Protein AF-0000000084446193 (afdb_homodimer)

Organism: NCBI:txid207340

Nearest PDB structures (foldseek):
  2bvj-assembly2_B  TM=3.871E-01  e=3.696E+00  Streptomyces venezuelae
  2bvj-assembly2_B  TM=3.869E-01  e=3.705E+00  Streptomyces venezuelae

Solvent-accessible surface area (backbone atoms only — not comparable to full-atom values): 16708 Å² total; per-residue (Å²): 137,79,79,74,76,77,75,78,77,75,76,75,76,75,72,76,73,67,73,73,69,71,67,76,69,77,84,70,66,76,86,64,76,56,23,22,44,51,44,23,43,33,36,58,49,89,58,64,70,70,59,28,49,25,30,37,26,16,36,43,19,23,48,51,34,47,52,51,50,51,45,69,72,25,38,89,84,45,92,46,73,62,80,42,39,74,58,90,80,58,77,50,59,69,56,47,39,47,53,47,22,54,51,43,69,74,38,60,90,46,26,78,33,46,30,71,56,34,52,49,51,49,42,32,70,75,22,58,55,84,64,76,71,70,74,73,76,68,74,82,126,134,81,78,74,77,78,77,77,77,76,77,76,76,74,70,75,76,66,78,72,72,73,65,77,70,76,88,70,65,75,86,63,75,57,22,22,43,50,43,23,42,33,34,58,49,89,57,64,71,70,59,25,48,26,30,38,26,17,36,44,19,22,48,51,34,49,53,49,49,51,45,70,73,25,38,90,86,45,91,46,72,60,80,43,40,76,57,91,79,59,78,51,60,70,57,46,38,47,52,48,22,53,50,43,69,74,39,60,90,45,26,80,34,46,31,71,58,35,52,49,51,50,43,31,71,75,22,56,56,84,65,76,71,71,75,72,75,68,76,81,126

Foldseek 3Di:
DPPPPPPPPPPPPPPPPPPPPPPPPDDPPVPDQWWQLSLLCLCVPPDDDPSNVVSVVVSLVVQVVLVVVQCVVDPPPDPDHRLFDADVVGDHSNVLSNQSSVVCVVVVVRGGHTNSVSSSVSRCVVGPDDDPPPPPPPPDD/DPPPPPPPPPPPPPPPPDPPPPPPDDDPPVPDQWWQLSLLCLCVPPDDDPSNVVSVVVSLVVQVVLVVVQCVVDPPPDPDHRLFDADVVGDHSNVLSNQSSVVCVVVVVRGGHTNSVSSSVSRCVVGPDDDDPPPPPPPDD

Radius of gyration: 31.29 Å; Cα contacts (8 Å, |Δi|>4): 291; chains: 2; bounding box: 164×55×82 Å

pLDDT: mean 78.63, std 24.04, range [30.16, 98.81]

Structure (mmCIF, N/CA/C/O backbone):
data_AF-0000000084446193-model_v1
#
loop_
_entity.id
_entity.type
_entity.pdbx_description
1 polymer 'Rap1a immunity protein domain-containing protein'
#
loop_
_atom_site.group_PDB
_atom_site.id
_atom_site.type_symbol
_atom_site.label_atom_id
_atom_site.label_alt_id
_atom_site.label_comp_id
_atom_site.label_asym_id
_atom_site.label_entity_id
_atom_site.label_seq_id
_atom_site.pdbx_PDB_ins_code
_atom_site.Cartn_x
_atom_site.Cartn_y
_atom_site.Cartn_z
_atom_site.occupancy
_atom_site.B_iso_or_equiv
_atom_site.auth_seq_id
_atom_site.auth_comp_id
_atom_site.auth_asym_id
_atom_site.auth_atom_id
_atom_site.pdbx_PDB_model_num
ATOM 1 N N . MET A 1 1 ? -80.875 -12.039 -39.531 1 34.06 1 MET A N 1
ATOM 2 C CA . MET A 1 1 ? -80 -10.883 -39.312 1 34.06 1 MET A CA 1
ATOM 3 C C . MET A 1 1 ? -78.875 -11.227 -38.344 1 34.06 1 MET A C 1
ATOM 5 O O . MET A 1 1 ? -79.125 -11.562 -37.188 1 34.06 1 MET A O 1
ATOM 9 N N . ARG A 1 2 ? -77.875 -12.039 -38.938 1 40.28 2 ARG A N 1
ATOM 10 C CA . ARG A 1 2 ? -76.625 -12.641 -38.5 1 40.28 2 ARG A CA 1
ATOM 11 C C . ARG A 1 2 ? -75.75 -11.586 -37.906 1 40.28 2 ARG A C 1
ATOM 13 O O . ARG A 1 2 ? -75.375 -10.625 -38.562 1 40.28 2 ARG A O 1
ATOM 20 N N . HIS A 1 3 ? -76.062 -11.297 -36.625 1 38.84 3 HIS A N 1
ATOM 21 C CA . HIS A 1 3 ? -75.188 -10.422 -35.875 1 38.84 3 HIS A CA 1
ATOM 22 C C . HIS A 1 3 ? -73.688 -10.82 -36.031 1 38.84 3 HIS A C 1
ATOM 24 O O . HIS A 1 3 ? -73.375 -11.977 -35.781 1 38.84 3 HIS A O 1
ATOM 30 N N . LEU A 1 4 ? -73.125 -10.312 -37.094 1 42.66 4 LEU A N 1
ATOM 31 C CA . LEU A 1 4 ? -71.688 -10.391 -37.375 1 42.66 4 LEU A CA 1
ATOM 32 C C . LEU A 1 4 ? -70.875 -9.82 -36.219 1 42.66 4 LEU A C 1
ATOM 34 O O . LEU A 1 4 ? -71.062 -8.664 -35.844 1 42.66 4 LEU A O 1
ATOM 38 N N . LEU A 1 5 ? -70.75 -10.625 -35.219 1 40.97 5 LEU A N 1
ATOM 39 C CA . LEU A 1 5 ? -69.875 -10.312 -34.062 1 40.97 5 LEU A CA 1
ATOM 40 C C . LEU A 1 5 ? -68.438 -9.953 -34.562 1 40.97 5 LEU A C 1
ATOM 42 O O . LEU A 1 5 ? -67.812 -10.727 -35.281 1 40.97 5 LEU A O 1
ATOM 46 N N . ALA A 1 6 ? -68.188 -8.688 -34.906 1 42.28 6 ALA A N 1
ATOM 47 C CA . ALA A 1 6 ? -66.938 -8.094 -35.25 1 42.28 6 ALA A CA 1
ATOM 48 C C . ALA A 1 6 ? -65.875 -8.344 -34.125 1 42.28 6 ALA A C 1
ATOM 50 O O . ALA A 1 6 ? -66.062 -7.914 -33 1 42.28 6 ALA A O 1
ATOM 51 N N . SER A 1 7 ? -65.312 -9.547 -34.125 1 42.59 7 SER A N 1
ATOM 52 C CA . SER A 1 7 ? -64.25 -9.875 -33.188 1 42.59 7 SER A CA 1
ATOM 53 C C . SER A 1 7 ? -63.062 -8.914 -33.344 1 42.59 7 SER A C 1
ATOM 55 O O . SER A 1 7 ? -62.531 -8.766 -34.438 1 42.59 7 SER A O 1
ATOM 57 N N . ALA A 1 8 ? -63.125 -7.77 -32.656 1 38.06 8 ALA A N 1
ATOM 58 C CA . ALA A 1 8 ? -62 -6.82 -32.625 1 38.06 8 ALA A CA 1
ATOM 59 C C . ALA A 1 8 ? -60.719 -7.504 -32.125 1 38.06 8 ALA A C 1
ATOM 61 O O . ALA A 1 8 ? -60.688 -8.094 -31.047 1 38.06 8 ALA A O 1
ATOM 62 N N . ALA A 1 9 ? -59.969 -8.078 -33.125 1 37.47 9 ALA A N 1
ATOM 63 C CA . ALA A 1 9 ? -58.656 -8.664 -32.906 1 37.47 9 ALA A CA 1
ATOM 64 C C . ALA A 1 9 ? -57.688 -7.656 -32.281 1 37.47 9 ALA A C 1
ATOM 66 O O . ALA A 1 9 ? -57.406 -6.609 -32.875 1 37.47 9 ALA A O 1
ATOM 67 N N . MET A 1 10 ? -57.875 -7.387 -30.984 1 40.66 10 MET A N 1
ATOM 68 C CA . MET A 1 10 ? -56.875 -6.555 -30.312 1 40.66 10 MET A CA 1
ATOM 69 C C . MET A 1 10 ? -55.469 -7.094 -30.531 1 40.66 10 MET A C 1
ATOM 71 O O . MET A 1 10 ? -55.188 -8.266 -30.25 1 40.66 10 MET A O 1
ATOM 75 N N . ALA A 1 11 ? -54.781 -6.625 -31.594 1 39.25 11 ALA A N 1
ATOM 76 C CA . ALA A 1 11 ? -53.375 -6.898 -31.875 1 39.25 11 ALA A CA 1
ATOM 77 C C . ALA A 1 11 ? -52.5 -6.555 -30.672 1 39.25 11 ALA A C 1
ATOM 79 O O . ALA A 1 11 ? -52.469 -5.402 -30.234 1 39.25 11 ALA A O 1
ATOM 80 N N . ALA A 1 12 ? -52.375 -7.512 -29.734 1 39.53 12 ALA A N 1
ATOM 81 C CA . ALA A 1 12 ? -51.406 -7.387 -28.656 1 39.53 12 ALA A CA 1
ATOM 82 C C . ALA A 1 12 ? -50.031 -7.059 -29.203 1 39.53 12 ALA A C 1
ATOM 84 O O . ALA A 1 12 ? -49.469 -7.824 -29.984 1 39.53 12 ALA A O 1
ATOM 85 N N . MET A 1 13 ? -49.688 -5.773 -29.5 1 38.72 13 MET A N 1
ATOM 86 C CA . MET A 1 13 ? -48.344 -5.355 -29.781 1 38.72 13 MET A CA 1
ATOM 87 C C . MET A 1 13 ? -47.375 -5.914 -28.734 1 38.72 13 MET A C 1
ATOM 89 O O . MET A 1 13 ? -47.438 -5.57 -27.562 1 38.72 13 MET A O 1
ATOM 93 N N . LEU A 1 14 ? -47.062 -7.203 -28.844 1 41.34 14 LEU A N 1
ATOM 94 C CA . LEU A 1 14 ? -45.938 -7.723 -28.047 1 41.34 14 LEU A CA 1
ATOM 95 C C . LEU A 1 14 ? -44.688 -6.875 -28.25 1 41.34 14 LEU A C 1
ATOM 97 O O . LEU A 1 14 ? -44.156 -6.801 -29.359 1 41.34 14 LEU A O 1
ATOM 101 N N . GLY A 1 15 ? -44.656 -5.664 -27.719 1 39.75 15 GLY A N 1
ATOM 102 C CA . GLY A 1 15 ? -43.375 -4.953 -27.703 1 39.75 15 GLY A CA 1
ATOM 103 C C . GLY A 1 15 ? -42.219 -5.836 -27.328 1 39.75 15 GLY A C 1
ATOM 104 O O . GLY A 1 15 ? -42.25 -6.543 -26.312 1 39.75 15 GLY A O 1
ATOM 105 N N . VAL A 1 16 ? -41.5 -6.363 -28.328 1 45.22 16 VAL A N 1
ATOM 106 C CA . VAL A 1 16 ? -40.188 -6.988 -28.125 1 45.22 16 VAL A CA 1
ATOM 107 C C . VAL A 1 16 ? -39.344 -6.121 -27.203 1 45.22 16 VAL A C 1
ATOM 109 O O . VAL A 1 16 ? -38.969 -4.992 -27.562 1 45.22 16 VAL A O 1
ATOM 112 N N . ALA A 1 17 ? -39.562 -6.215 -25.891 1 43.69 17 ALA A N 1
ATOM 113 C CA . ALA A 1 17 ? -38.531 -5.617 -25.031 1 43.69 17 ALA A CA 1
ATOM 114 C C . ALA A 1 17 ? -37.125 -5.988 -25.5 1 43.69 17 ALA A C 1
ATOM 116 O O . ALA A 1 17 ? -36.781 -7.168 -25.516 1 43.69 17 ALA A O 1
ATOM 117 N N . ALA A 1 18 ? -36.531 -5.285 -26.531 1 43.56 18 ALA A N 1
ATOM 118 C CA . ALA A 1 18 ? -35.094 -5.453 -26.797 1 43.56 18 ALA A CA 1
ATOM 119 C C . ALA A 1 18 ? -34.312 -5.551 -25.484 1 43.56 18 ALA A C 1
ATOM 121 O O . ALA A 1 18 ? -34.656 -4.867 -24.516 1 43.56 18 ALA A O 1
ATOM 122 N N . PRO A 1 19 ? -33.688 -6.715 -25.25 1 42.91 19 PRO A N 1
ATOM 123 C CA . PRO A 1 19 ? -32.812 -6.707 -24.078 1 42.91 19 PRO A CA 1
ATOM 124 C C . PRO A 1 19 ? -31.938 -5.457 -24 1 42.91 19 PRO A C 1
ATOM 126 O O . PRO A 1 19 ? -31.438 -4.98 -25.016 1 42.91 19 PRO A O 1
ATOM 129 N N . VAL A 1 20 ? -32.406 -4.488 -23.234 1 46.59 20 VAL A N 1
ATOM 130 C CA . VAL A 1 20 ? -31.438 -3.443 -22.922 1 46.59 20 VAL A CA 1
ATOM 131 C C . VAL A 1 20 ? -30.047 -4.059 -22.797 1 46.59 20 VAL A C 1
ATOM 133 O O . VAL A 1 20 ? -29.859 -5.047 -22.078 1 46.59 20 VAL A O 1
ATOM 136 N N . MET A 1 21 ? -29.266 -4.207 -23.938 1 31.81 21 MET A N 1
ATOM 137 C CA . MET A 1 21 ? -27.859 -4.523 -23.75 1 31.81 21 MET A CA 1
ATOM 138 C C . MET A 1 21 ? -27.312 -3.859 -22.484 1 31.81 21 MET A C 1
ATOM 140 O O . MET A 1 21 ? -27.516 -2.664 -22.281 1 31.81 21 MET A O 1
ATOM 144 N N . ALA A 1 22 ? -27.312 -4.633 -21.422 1 33.41 22 ALA A N 1
ATOM 145 C CA . ALA A 1 22 ? -26.547 -4.168 -20.266 1 33.41 22 ALA A CA 1
ATOM 146 C C . ALA A 1 22 ? -25.25 -3.469 -20.703 1 33.41 22 ALA A C 1
ATOM 148 O O . ALA A 1 22 ? -24.453 -4.039 -21.438 1 33.41 22 ALA A O 1
ATOM 149 N N . GLN A 1 23 ? -25.281 -2.232 -21.188 1 34.34 23 GLN A N 1
ATOM 150 C CA . GLN A 1 23 ? -23.984 -1.592 -21.422 1 34.34 23 GLN A CA 1
ATOM 151 C C . GLN A 1 23 ? -22.922 -2.131 -20.453 1 34.34 23 GLN A C 1
ATOM 153 O O . GLN A 1 23 ? -23.219 -2.389 -19.281 1 34.34 23 GLN A O 1
ATOM 158 N N . PRO A 1 24 ? -21.906 -2.918 -21.047 1 30.69 24 PRO A N 1
ATOM 159 C CA . PRO A 1 24 ? -20.828 -3.221 -20.109 1 30.69 24 PRO A CA 1
ATOM 160 C C . PRO A 1 24 ? -20.562 -2.088 -19.125 1 30.69 24 PRO A C 1
ATOM 162 O O . PRO A 1 24 ? -20.719 -0.914 -19.469 1 30.69 24 PRO A O 1
ATOM 165 N N . ALA A 1 25 ? -20.969 -2.295 -17.938 1 30.33 25 ALA A N 1
ATOM 166 C CA . ALA A 1 25 ? -20.672 -1.322 -16.875 1 30.33 25 ALA A CA 1
ATOM 167 C C . ALA A 1 25 ? -19.406 -0.536 -17.203 1 30.33 25 ALA A C 1
ATOM 169 O O . ALA A 1 25 ? -18.547 -1.017 -17.938 1 30.33 25 ALA A O 1
ATOM 170 N N . ALA A 1 26 ? -19.375 0.6 -17.312 1 32.19 26 ALA A N 1
ATOM 171 C CA . ALA A 1 26 ? -18.219 1.497 -17.328 1 32.19 26 ALA A CA 1
ATOM 172 C C . ALA A 1 26 ? -16.969 0.788 -16.844 1 32.19 26 ALA A C 1
ATOM 174 O O . ALA A 1 26 ? -17.047 -0.157 -16.062 1 32.19 26 ALA A O 1
ATOM 175 N N . GLY A 1 27 ? -15.812 0.703 -17.656 1 30.16 27 GLY A N 1
ATOM 176 C CA . GLY A 1 27 ? -14.594 -0.096 -17.703 1 30.16 27 GLY A CA 1
ATOM 177 C C . GLY A 1 27 ? -14.055 -0.432 -16.328 1 30.16 27 GLY A C 1
ATOM 178 O O . GLY A 1 27 ? -14.016 0.426 -15.438 1 30.16 27 GLY A O 1
ATOM 179 N N . ASP A 1 28 ? -14.117 -1.636 -15.875 1 32.38 28 ASP A N 1
ATOM 180 C CA . ASP A 1 28 ? -13.672 -2.471 -14.758 1 32.38 28 ASP A CA 1
ATOM 181 C C . ASP A 1 28 ? -12.172 -2.309 -14.516 1 32.38 28 ASP A C 1
ATOM 183 O O . ASP A 1 28 ? -11.367 -3.084 -15.039 1 32.38 28 ASP A O 1
ATOM 187 N N . THR A 1 29 ? -11.445 -1.571 -15.203 1 34.75 29 THR A N 1
ATOM 188 C CA . THR A 1 29 ? -10.078 -1.56 -14.695 1 34.75 29 THR A CA 1
ATOM 189 C C . THR A 1 29 ? -10.047 -1.985 -13.227 1 34.75 29 THR A C 1
ATOM 191 O O . THR A 1 29 ? -10.711 -1.382 -12.391 1 34.75 29 THR A O 1
ATOM 194 N N . PRO A 1 30 ? -9.953 -3.174 -12.953 1 37.22 30 PRO A N 1
ATOM 195 C CA . PRO A 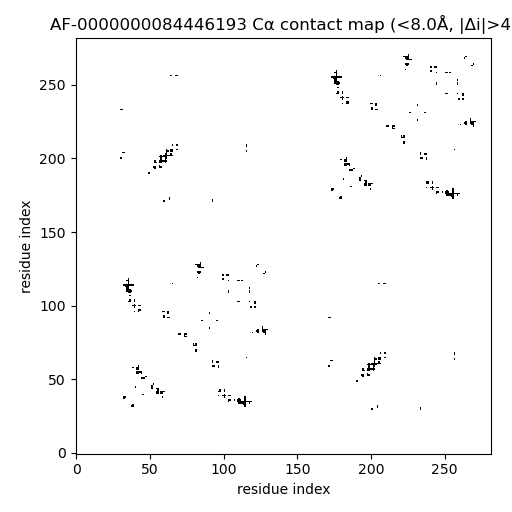1 30 ? -9.984 -3.59 -11.547 1 37.22 30 PRO A CA 1
ATOM 196 C C . PRO A 1 30 ? -9.43 -2.525 -10.602 1 37.22 30 PRO A C 1
ATOM 198 O O . PRO A 1 30 ? -8.242 -2.203 -10.656 1 37.22 30 PRO A O 1
ATOM 201 N N . THR A 1 31 ? -9.859 -1.237 -10.469 1 48.56 31 THR A N 1
ATOM 202 C CA . THR A 1 31 ? -9.602 -0.251 -9.422 1 48.56 31 THR A CA 1
ATOM 203 C C . THR A 1 31 ? -9.336 -0.936 -8.086 1 48.56 31 THR A C 1
ATOM 205 O O . THR A 1 31 ? -8.945 -0.285 -7.113 1 48.56 31 THR A O 1
ATOM 208 N N . ALA A 1 32 ? -9.555 -2.301 -7.871 1 67.69 32 ALA A N 1
ATOM 209 C CA . ALA A 1 32 ? -9.219 -2.723 -6.516 1 67.69 32 ALA A CA 1
ATOM 210 C C . ALA A 1 32 ? -8.695 -4.156 -6.504 1 67.69 32 ALA A C 1
ATOM 212 O O . ALA A 1 32 ? -9.438 -5.098 -6.785 1 67.69 32 ALA A O 1
ATOM 213 N N . VAL A 1 33 ? -7.328 -4.406 -6.703 1 91.44 33 VAL A N 1
ATOM 214 C CA . VAL A 1 33 ? -6.652 -5.672 -6.438 1 91.44 33 VAL A CA 1
ATOM 215 C C . VAL A 1 33 ? -7.16 -6.266 -5.125 1 91.44 33 VAL A C 1
ATOM 217 O O . VAL A 1 33 ? -7.203 -5.578 -4.102 1 91.44 33 VAL A O 1
ATOM 220 N N . SER A 1 34 ? -7.676 -7.559 -5.293 1 94.25 34 SER A N 1
ATOM 221 C CA . SER A 1 34 ? -8.148 -8.18 -4.062 1 94.25 34 SER A CA 1
ATOM 222 C C . SER A 1 34 ? -7.379 -9.461 -3.752 1 94.25 34 SER A C 1
ATOM 224 O O . SER A 1 34 ? -7.223 -9.828 -2.588 1 94.25 34 SER A O 1
ATOM 226 N N . THR A 1 35 ? -6.895 -10.141 -4.797 1 97.44 35 THR A N 1
ATOM 227 C CA . THR A 1 35 ? -6.266 -11.438 -4.582 1 97.44 35 THR A CA 1
ATOM 228 C C . THR A 1 35 ? -4.785 -11.391 -4.949 1 97.44 35 THR A C 1
ATOM 230 O O . THR A 1 35 ? -4.344 -10.484 -5.652 1 97.44 35 THR A O 1
ATOM 233 N N . THR A 1 36 ? -4.098 -12.398 -4.539 1 98.44 36 THR A N 1
ATOM 234 C CA . THR A 1 36 ? -2.684 -12.57 -4.852 1 98.44 36 THR A CA 1
ATOM 235 C C . THR A 1 36 ? -2.467 -12.664 -6.359 1 98.44 36 THR A C 1
ATOM 237 O O . THR A 1 36 ? -1.565 -12.023 -6.902 1 98.44 36 THR A O 1
ATOM 240 N N . ALA A 1 37 ? -3.346 -13.391 -7.043 1 98.12 37 ALA A N 1
ATOM 241 C CA . ALA A 1 37 ? -3.225 -13.562 -8.484 1 98.12 37 ALA A CA 1
ATOM 242 C C . ALA A 1 37 ? -3.461 -12.242 -9.219 1 98.12 37 ALA A C 1
ATOM 244 O O . ALA A 1 37 ? -2.768 -11.93 -10.188 1 98.12 37 ALA A O 1
ATOM 245 N N . GLU A 1 38 ? -4.406 -11.508 -8.773 1 97.12 38 GLU A N 1
ATOM 246 C CA . GLU A 1 38 ? -4.699 -10.219 -9.391 1 97.12 38 GLU A CA 1
ATOM 247 C C . GLU A 1 38 ? -3.537 -9.25 -9.211 1 97.12 38 GLU A C 1
ATOM 249 O O . GLU A 1 38 ? -3.186 -8.516 -10.141 1 97.12 38 GLU A O 1
ATOM 254 N N . LEU A 1 39 ? -2.979 -9.258 -8.008 1 98.25 39 LEU A N 1
ATOM 255 C CA . LEU A 1 39 ? -1.82 -8.406 -7.781 1 98.25 39 LEU A CA 1
ATOM 256 C C . LEU A 1 39 ? -0.663 -8.797 -8.688 1 98.25 39 LEU A C 1
ATOM 258 O O . LEU A 1 39 ? -0.008 -7.93 -9.273 1 98.25 39 LEU A O 1
ATOM 262 N N . ALA A 1 40 ? -0.455 -10.102 -8.852 1 98.44 40 ALA A N 1
ATOM 263 C CA . ALA A 1 40 ? 0.613 -10.586 -9.727 1 98.44 40 ALA A CA 1
ATOM 264 C C . ALA A 1 40 ? 0.391 -10.133 -11.164 1 98.44 40 ALA A C 1
ATOM 266 O O . ALA A 1 40 ? 1.332 -9.711 -11.836 1 98.44 40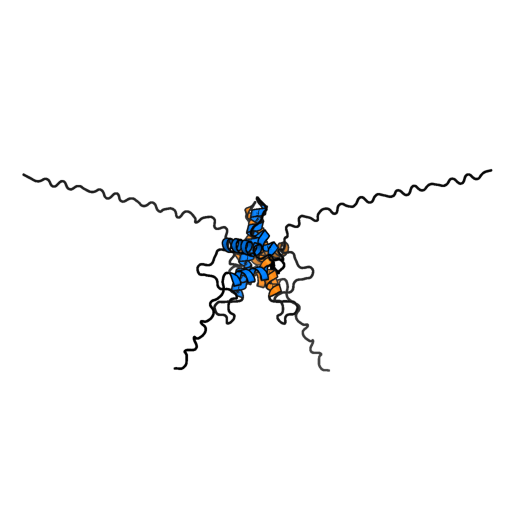 ALA A O 1
ATOM 267 N N . GLU A 1 41 ? -0.827 -10.164 -11.609 1 96.94 41 GLU A N 1
ATOM 268 C CA . GLU A 1 41 ? -1.168 -9.781 -12.977 1 96.94 41 GLU A CA 1
ATOM 269 C C . GLU A 1 41 ? -0.922 -8.297 -13.211 1 96.94 41 GLU A C 1
ATOM 271 O O . GLU A 1 41 ? -0.483 -7.895 -14.289 1 96.94 41 GLU A O 1
ATOM 276 N N . ILE A 1 42 ? -1.21 -7.543 -12.188 1 96.75 42 ILE A N 1
ATOM 277 C CA . ILE A 1 42 ? -1.014 -6.102 -12.305 1 96.75 42 ILE A CA 1
ATOM 278 C C . ILE A 1 42 ? 0.48 -5.785 -12.32 1 96.75 42 ILE A C 1
ATOM 280 O O . ILE A 1 42 ? 0.92 -4.863 -13.008 1 96.75 42 ILE A O 1
ATOM 284 N N . CYS A 1 43 ? 1.234 -6.52 -11.625 1 97.44 43 CYS A N 1
ATOM 285 C CA . CYS A 1 43 ? 2.664 -6.258 -11.492 1 97.44 43 CYS A CA 1
ATOM 286 C C . CYS A 1 43 ? 3.408 -6.664 -12.766 1 97.44 43 CYS A C 1
ATOM 288 O O . CYS A 1 43 ? 4.465 -6.113 -13.07 1 97.44 43 CYS A O 1
ATOM 290 N N . LEU A 1 44 ? 2.922 -7.672 -13.375 1 96.56 44 LEU A N 1
ATOM 291 C CA . LEU A 1 44 ? 3.434 -8.133 -14.664 1 96.56 44 LEU A CA 1
ATOM 292 C C . LEU A 1 44 ? 2.322 -8.172 -15.703 1 96.56 44 LEU A C 1
ATOM 294 O O . LEU A 1 44 ? 1.928 -9.25 -16.156 1 96.56 44 LEU A O 1
ATOM 298 N N . PRO A 1 45 ? 1.942 -6.996 -16.141 1 94.62 45 PRO A N 1
ATOM 299 C CA . PRO A 1 45 ? 0.746 -6.914 -16.984 1 94.62 45 PRO A CA 1
ATOM 300 C C . PRO A 1 45 ? 0.989 -7.406 -18.406 1 94.62 45 PRO A C 1
ATOM 302 O O . PRO A 1 45 ? 2.072 -7.199 -18.969 1 94.62 45 PRO A O 1
ATOM 305 N N . SER A 1 46 ? -0.038 -7.977 -18.969 1 93.25 46 SER A N 1
ATOM 306 C CA . SER A 1 46 ? 0.003 -8.406 -20.359 1 93.25 46 SER A CA 1
ATOM 307 C C . SER A 1 46 ? -0.401 -7.281 -21.312 1 93.25 46 SER A C 1
ATOM 309 O O . SER A 1 46 ? -0.187 -7.367 -22.516 1 93.25 46 SER A O 1
ATOM 311 N N . THR A 1 47 ? -0.951 -6.266 -20.703 1 90.62 47 THR A N 1
ATOM 312 C CA . THR A 1 47 ? -1.361 -5.117 -21.5 1 90.62 47 THR A CA 1
ATOM 313 C C . THR A 1 47 ? -0.145 -4.344 -22 1 90.62 47 THR A C 1
ATOM 315 O O . THR A 1 47 ? 0.982 -4.602 -21.578 1 90.62 47 THR A O 1
ATOM 318 N N . GLN A 1 48 ? -0.438 -3.438 -23.047 1 93.44 48 GLN A N 1
ATOM 319 C CA . GLN A 1 48 ? 0.634 -2.637 -23.641 1 93.44 48 GLN A CA 1
ATOM 320 C C . GLN A 1 48 ? 0.327 -1.146 -23.531 1 93.44 48 GLN A C 1
ATOM 322 O O . GLN A 1 48 ? -0.732 -0.758 -23.031 1 93.44 48 GLN A O 1
ATOM 327 N N . GLY A 1 49 ? 1.306 -0.305 -23.828 1 93.94 49 GLY A N 1
ATOM 328 C CA . GLY A 1 49 ? 1.106 1.135 -23.891 1 93.94 49 GLY A CA 1
ATOM 329 C C . GLY A 1 49 ? 0.861 1.764 -22.531 1 93.94 49 GLY A C 1
ATOM 330 O O . GLY A 1 49 ? 1.486 1.379 -21.547 1 93.94 49 GLY A O 1
ATOM 331 N N . VAL A 1 50 ? -0.034 2.693 -22.484 1 93.12 50 VAL A N 1
ATOM 332 C CA . VAL A 1 50 ? -0.288 3.488 -21.281 1 93.12 50 VAL A CA 1
ATOM 333 C C . VAL A 1 50 ? -0.88 2.602 -20.188 1 93.12 50 VAL A C 1
ATOM 335 O O . VAL A 1 50 ? -0.586 2.785 -19 1 93.12 50 VAL A O 1
ATOM 338 N N . GLN A 1 51 ? -1.645 1.617 -20.578 1 93.75 51 GLN A N 1
ATOM 339 C CA . GLN A 1 51 ? -2.254 0.718 -19.594 1 93.75 51 GLN A CA 1
ATOM 340 C C . GLN A 1 51 ? -1.192 -0.087 -18.859 1 93.75 51 GLN A C 1
ATOM 342 O O . GLN A 1 51 ? -1.334 -0.354 -17.656 1 93.75 51 GLN A O 1
ATOM 347 N N . ARG A 1 52 ? -0.175 -0.501 -19.594 1 94.81 52 ARG A N 1
ATOM 348 C CA . ARG A 1 52 ? 0.925 -1.233 -18.984 1 94.81 52 ARG A CA 1
ATOM 349 C C . ARG A 1 52 ? 1.648 -0.37 -17.953 1 94.81 52 ARG A C 1
ATOM 351 O O . ARG A 1 52 ? 1.936 -0.826 -16.844 1 94.81 52 ARG A O 1
ATOM 358 N N . LEU A 1 53 ? 1.847 0.866 -18.312 1 93.5 53 LEU A N 1
ATOM 359 C CA . LEU A 1 53 ? 2.568 1.78 -17.438 1 93.5 53 LEU A CA 1
ATOM 360 C C . LEU A 1 53 ? 1.748 2.096 -16.188 1 93.5 53 LEU A C 1
ATOM 362 O O . LEU A 1 53 ? 2.293 2.182 -15.078 1 93.5 53 LEU A O 1
ATOM 366 N N . GLU A 1 54 ? 0.423 2.203 -16.359 1 93.44 54 GLU A N 1
ATOM 367 C CA . GLU A 1 54 ? -0.468 2.436 -15.219 1 93.44 54 GLU A CA 1
ATOM 368 C C . GLU A 1 54 ? -0.48 1.238 -14.273 1 93.44 54 GLU A C 1
ATOM 370 O O . GLU A 1 54 ? -0.46 1.406 -13.055 1 93.44 54 GLU A O 1
ATOM 375 N N . ALA A 1 55 ? -0.477 0.091 -14.883 1 95.19 55 ALA A N 1
ATOM 376 C CA . ALA A 1 55 ? -0.508 -1.127 -14.078 1 95.19 55 ALA A CA 1
ATOM 377 C C . ALA A 1 55 ? 0.774 -1.278 -13.258 1 95.19 55 ALA A C 1
ATOM 379 O O . ALA A 1 55 ? 0.725 -1.565 -12.062 1 95.19 55 ALA A O 1
ATOM 380 N N . ILE A 1 56 ? 1.847 -1.031 -13.867 1 95.12 56 ILE A N 1
ATOM 381 C CA . ILE A 1 56 ? 3.141 -1.135 -13.203 1 95.12 56 ILE A CA 1
ATOM 382 C C . ILE A 1 56 ? 3.23 -0.098 -12.086 1 95.12 56 ILE A C 1
ATOM 384 O O . ILE A 1 56 ? 3.682 -0.405 -10.984 1 95.12 56 ILE A O 1
ATOM 388 N N . ALA A 1 57 ? 2.773 1.103 -12.359 1 94.75 57 ALA A N 1
ATOM 389 C CA . ALA A 1 57 ? 2.781 2.148 -11.336 1 94.75 57 ALA A CA 1
ATOM 390 C C . ALA A 1 57 ? 1.892 1.771 -10.156 1 94.75 57 ALA A C 1
ATOM 392 O O . ALA A 1 57 ? 2.262 1.983 -9 1 94.75 57 ALA A O 1
ATOM 393 N N . TYR A 1 58 ? 0.713 1.199 -10.43 1 95.25 58 TYR A N 1
ATOM 394 C CA . TYR A 1 58 ? -0.18 0.722 -9.375 1 95.25 58 TYR A CA 1
ATOM 395 C C . TYR A 1 58 ? 0.513 -0.312 -8.5 1 95.25 58 TYR A C 1
ATOM 397 O O . TYR A 1 58 ? 0.454 -0.231 -7.27 1 95.25 58 TYR A O 1
ATOM 405 N N . CYS A 1 59 ? 1.155 -1.186 -9.172 1 97.06 59 CYS A N 1
ATOM 406 C CA . CYS A 1 59 ? 1.865 -2.234 -8.445 1 97.06 59 CYS A CA 1
ATOM 407 C C . CYS A 1 59 ? 2.969 -1.647 -7.578 1 97.06 59 CYS A C 1
ATOM 409 O O . CYS A 1 59 ? 3.152 -2.066 -6.434 1 97.06 59 CYS A O 1
ATOM 411 N N . GLN A 1 60 ? 3.662 -0.725 -8.109 1 96.25 60 GLN A N 1
ATOM 412 C CA . GLN A 1 60 ? 4.75 -0.117 -7.348 1 96.25 60 GLN A CA 1
ATOM 413 C C . GLN A 1 60 ? 4.215 0.633 -6.129 1 96.25 60 GLN A C 1
ATOM 415 O O . GLN A 1 60 ? 4.812 0.588 -5.055 1 96.25 60 GLN A O 1
ATOM 420 N N . GLY A 1 61 ? 3.098 1.333 -6.281 1 96.5 61 GLY A N 1
ATOM 421 C CA . GLY A 1 61 ? 2.473 1.966 -5.129 1 96.5 61 GLY A CA 1
ATOM 422 C C . GLY A 1 61 ? 2.029 0.974 -4.07 1 96.5 61 GLY A C 1
ATOM 423 O O . GLY A 1 61 ? 2.223 1.204 -2.877 1 96.5 61 GLY A O 1
ATOM 424 N N . TYR A 1 62 ? 1.526 -0.129 -4.508 1 96.81 62 TYR A N 1
ATOM 425 C CA . TYR A 1 62 ? 1.091 -1.191 -3.609 1 96.81 62 TYR A CA 1
ATOM 426 C C . TYR A 1 62 ? 2.26 -1.729 -2.791 1 96.81 62 TYR A C 1
ATOM 428 O O . TYR A 1 62 ? 2.174 -1.832 -1.565 1 96.81 62 TYR A O 1
ATOM 436 N N . PHE A 1 63 ? 3.354 -1.967 -3.443 1 96.88 63 PHE A N 1
ATOM 437 C CA . PHE A 1 63 ? 4.527 -2.529 -2.787 1 96.88 63 PHE A CA 1
ATOM 438 C C . PHE A 1 63 ? 5.156 -1.516 -1.838 1 96.88 63 PHE A C 1
ATOM 440 O O . PHE A 1 63 ? 5.637 -1.879 -0.762 1 96.88 63 PHE A O 1
ATOM 447 N N . THR A 1 64 ? 5.145 -0.281 -2.285 1 96.69 64 THR A N 1
ATOM 448 C CA . THR A 1 64 ? 5.684 0.761 -1.417 1 96.69 64 THR A CA 1
ATOM 449 C C . THR A 1 64 ? 4.914 0.818 -0.101 1 96.69 64 THR A C 1
ATOM 451 O O . THR A 1 64 ? 5.512 0.79 0.976 1 96.69 64 THR A O 1
ATOM 454 N N . ALA A 1 65 ? 3.611 0.816 -0.196 1 96.38 65 ALA A N 1
ATOM 455 C CA . ALA A 1 65 ? 2.781 0.877 1.005 1 96.38 65 ALA A CA 1
ATOM 456 C C . ALA A 1 65 ? 2.969 -0.37 1.864 1 96.38 65 ALA A C 1
ATOM 458 O O . ALA A 1 65 ? 3.117 -0.274 3.084 1 96.38 65 ALA A O 1
ATOM 459 N N . ALA A 1 66 ? 2.99 -1.515 1.247 1 95.75 66 ALA A N 1
ATOM 460 C CA . ALA A 1 66 ? 3.143 -2.773 1.975 1 95.75 66 ALA A CA 1
ATOM 461 C C . ALA A 1 66 ? 4.445 -2.793 2.77 1 95.75 66 ALA A C 1
ATOM 463 O O . ALA A 1 66 ? 4.457 -3.172 3.943 1 95.75 66 ALA A O 1
ATOM 464 N N . GLY A 1 67 ? 5.508 -2.396 2.119 1 93.12 67 GLY A N 1
ATOM 465 C CA . GLY A 1 67 ? 6.789 -2.346 2.803 1 93.12 67 GLY A CA 1
ATOM 466 C C . GLY A 1 67 ? 6.816 -1.354 3.951 1 93.12 67 GLY A C 1
ATOM 467 O O . GLY A 1 67 ? 7.344 -1.652 5.023 1 93.12 67 GLY A O 1
ATOM 468 N N . GLN A 1 68 ? 6.227 -0.235 3.742 1 93.44 68 GLN A N 1
ATOM 469 C CA . GLN A 1 68 ? 6.234 0.808 4.762 1 93.44 68 GLN A CA 1
ATOM 470 C C . GLN A 1 68 ? 5.352 0.429 5.945 1 93.44 68 GLN A C 1
ATOM 472 O O . GLN A 1 68 ? 5.703 0.683 7.102 1 93.44 68 GLN A O 1
ATOM 477 N N . TYR A 1 69 ? 4.281 -0.198 5.676 1 92.5 69 TYR A N 1
ATOM 478 C CA . TYR A 1 69 ? 3.422 -0.64 6.766 1 92.5 69 TYR A CA 1
ATOM 479 C C . TYR A 1 69 ? 4.074 -1.769 7.555 1 92.5 69 TYR A C 1
ATOM 481 O O . TYR A 1 69 ? 3.982 -1.81 8.781 1 92.5 69 TYR A O 1
ATOM 489 N N . HIS A 1 70 ? 4.727 -2.645 6.859 1 90.94 70 HIS A N 1
ATOM 490 C CA . HIS A 1 70 ? 5.453 -3.695 7.559 1 90.94 70 HIS A CA 1
ATOM 491 C C . HIS A 1 70 ? 6.531 -3.109 8.469 1 90.94 70 HIS A C 1
ATOM 493 O O . HIS A 1 70 ? 6.668 -3.518 9.625 1 90.94 70 HIS A O 1
ATOM 499 N N . ALA A 1 71 ? 7.203 -2.152 7.953 1 88.38 71 ALA A N 1
ATOM 500 C CA . ALA A 1 71 ? 8.266 -1.52 8.727 1 88.38 71 ALA A CA 1
ATOM 501 C C . ALA A 1 71 ? 7.695 -0.764 9.922 1 88.38 71 ALA A C 1
ATOM 503 O O . ALA A 1 71 ? 8.281 -0.768 11.008 1 88.38 71 ALA A O 1
ATOM 504 N N . ALA A 1 72 ? 6.586 -0.152 9.703 1 86.81 72 ALA A N 1
ATOM 505 C CA . ALA A 1 72 ? 5.957 0.622 10.773 1 86.81 72 ALA A CA 1
ATOM 506 C C . ALA A 1 72 ? 5.461 -0.291 11.891 1 86.81 72 ALA A C 1
ATOM 508 O O . ALA A 1 72 ? 5.488 0.085 13.062 1 86.81 72 ALA A O 1
ATOM 509 N N . LEU A 1 73 ? 5.078 -1.47 11.547 1 87.12 73 LEU A N 1
ATOM 510 C CA . LEU A 1 73 ? 4.512 -2.408 12.508 1 87.12 73 LEU A CA 1
ATOM 511 C C . LEU A 1 73 ? 5.609 -3.197 13.211 1 87.12 73 LEU A C 1
ATOM 513 O O . LEU A 1 73 ? 5.371 -3.812 14.25 1 87.12 73 LEU A O 1
ATOM 517 N N . HIS A 1 74 ? 6.762 -3.158 12.602 1 84.94 74 HIS A N 1
ATOM 518 C CA . HIS A 1 74 ? 7.875 -3.932 13.148 1 84.94 74 HIS A CA 1
ATOM 519 C C . HIS A 1 74 ? 9.148 -3.096 13.211 1 84.94 74 HIS A C 1
ATOM 521 O O . HIS A 1 74 ? 10.156 -3.439 12.586 1 84.94 74 HIS A O 1
ATOM 527 N N . PRO A 1 75 ? 9.078 -2.133 14.023 1 78.75 75 PRO A N 1
ATOM 528 C CA . PRO A 1 75 ? 10.297 -1.33 14.102 1 78.75 75 PRO A CA 1
ATOM 529 C C . PRO A 1 75 ? 11.477 -2.107 14.688 1 78.75 75 PRO A C 1
ATOM 531 O O . PRO A 1 75 ? 11.281 -3.102 15.391 1 78.75 75 PRO A O 1
ATOM 534 N N . ALA A 1 76 ? 12.602 -1.667 14.266 1 70.88 76 ALA A N 1
ATOM 535 C CA . ALA A 1 76 ? 13.82 -2.361 14.664 1 70.88 76 ALA A CA 1
ATOM 536 C C . ALA A 1 76 ? 13.898 -2.504 16.172 1 70.88 76 ALA A C 1
ATOM 538 O O . ALA A 1 76 ? 14.445 -3.486 16.688 1 70.88 76 ALA A O 1
ATOM 539 N N . SER A 1 77 ? 13.391 -1.664 16.812 1 71.06 77 SER A N 1
ATOM 540 C CA . SER A 1 77 ? 13.508 -1.664 18.266 1 71.06 77 SER A CA 1
ATOM 541 C C . SER A 1 77 ? 12.375 -2.447 18.922 1 71.06 77 SER A C 1
ATOM 543 O O . SER A 1 77 ? 12.367 -2.65 20.141 1 71.06 77 SER A O 1
ATOM 545 N N . SER A 1 78 ? 11.555 -2.977 18.156 1 69.88 78 SER A N 1
ATOM 546 C CA . SER A 1 78 ? 10.344 -3.572 18.719 1 69.88 78 SER A CA 1
ATOM 547 C C . SER A 1 78 ? 10.586 -5.023 19.125 1 69.88 78 SER A C 1
ATOM 549 O O . SER A 1 78 ? 11.5 -5.676 18.625 1 69.88 78 SER A O 1
ATOM 551 N N . ARG A 1 79 ? 9.859 -5.344 20.156 1 70.06 79 ARG A N 1
ATOM 552 C CA . ARG A 1 79 ? 9.82 -6.727 20.609 1 70.06 79 ARG A CA 1
ATOM 553 C C . ARG A 1 79 ? 9.094 -7.617 19.609 1 70.06 79 ARG A C 1
ATOM 555 O O . ARG A 1 79 ? 9.148 -8.844 19.703 1 70.06 79 ARG A O 1
ATOM 562 N N . ARG A 1 80 ? 8.508 -6.984 18.625 1 76.12 80 ARG A N 1
ATOM 563 C CA . ARG A 1 80 ? 7.816 -7.758 17.609 1 76.12 80 ARG A CA 1
ATOM 564 C C . ARG A 1 80 ? 8.727 -8.008 16.406 1 76.12 80 ARG A C 1
ATOM 566 O O . ARG A 1 80 ? 8.977 -7.105 15.609 1 76.12 80 ARG A O 1
ATOM 573 N N . PRO A 1 81 ? 9.188 -9.234 16.266 1 83.38 81 PRO A N 1
ATOM 574 C CA . PRO A 1 81 ? 10.125 -9.484 15.172 1 83.38 81 PRO A CA 1
ATOM 575 C C . PRO A 1 81 ? 9.484 -9.297 13.797 1 83.38 81 PRO A C 1
ATOM 577 O O . PRO A 1 81 ? 8.289 -9.531 13.633 1 83.38 81 PRO A O 1
ATOM 580 N N . PRO A 1 82 ? 10.312 -8.859 12.914 1 89.56 82 PRO A N 1
ATOM 581 C CA . PRO A 1 82 ? 9.797 -8.75 11.547 1 89.56 82 PRO A CA 1
ATOM 582 C C . PRO A 1 82 ? 9.367 -10.102 10.977 1 89.56 82 PRO A C 1
ATOM 584 O O . PRO A 1 82 ? 9.891 -11.141 11.383 1 89.56 82 PRO A O 1
ATOM 587 N N . LEU A 1 83 ? 8.406 -9.984 10.125 1 91.56 83 LEU A N 1
ATOM 588 C CA . LEU A 1 83 ? 7.871 -11.203 9.531 1 91.56 83 LEU A CA 1
ATOM 589 C C . LEU A 1 83 ? 8.789 -11.719 8.43 1 91.56 83 LEU A C 1
ATOM 591 O O . LEU A 1 83 ? 8.688 -12.883 8.023 1 91.56 83 LEU A O 1
ATOM 595 N N . PHE A 1 84 ? 9.562 -10.844 7.922 1 93.94 84 PHE A N 1
ATOM 596 C CA . PHE A 1 84 ? 10.602 -11.172 6.949 1 93.94 84 PHE A CA 1
ATOM 597 C C . PHE A 1 84 ? 11.781 -10.227 7.082 1 93.94 84 PHE A C 1
ATOM 599 O O . PHE A 1 84 ? 11.656 -9.133 7.641 1 93.94 84 PHE A O 1
ATOM 606 N N . CYS A 1 85 ? 12.938 -10.688 6.637 1 93.12 85 CYS A N 1
ATOM 607 C CA . CYS A 1 85 ? 14.18 -9.93 6.805 1 93.12 85 CYS A CA 1
ATOM 608 C C . CYS A 1 85 ? 14.844 -9.672 5.457 1 93.12 85 CYS A C 1
ATOM 610 O O . CYS A 1 85 ? 15.398 -10.586 4.848 1 93.12 85 CYS A O 1
ATOM 612 N N . LEU A 1 86 ? 14.75 -8.422 5.066 1 91.69 86 LEU A N 1
ATOM 613 C CA . LEU A 1 86 ? 15.336 -8.047 3.783 1 91.69 86 LEU A CA 1
ATOM 614 C C . LEU A 1 86 ? 16.859 -7.996 3.877 1 91.69 86 LEU A C 1
ATOM 616 O O . LEU A 1 86 ? 17.406 -7.613 4.91 1 91.69 86 LEU A O 1
ATOM 620 N N . PRO A 1 87 ? 17.469 -8.328 2.756 1 92.5 87 PRO A N 1
ATOM 621 C CA . PRO A 1 87 ? 18.922 -8.109 2.727 1 92.5 87 PRO A CA 1
ATOM 622 C C . PRO A 1 87 ? 19.281 -6.625 2.672 1 92.5 87 PRO A C 1
ATOM 624 O O . PRO A 1 87 ? 18.406 -5.773 2.514 1 92.5 87 PRO A O 1
ATOM 627 N N . ASN A 1 88 ? 20.625 -6.457 2.93 1 88.44 88 ASN A N 1
ATOM 628 C CA . ASN A 1 88 ? 21.188 -5.121 2.766 1 88.44 88 ASN A CA 1
ATOM 629 C C . ASN A 1 88 ? 22.281 -5.105 1.7 1 88.44 88 ASN A C 1
ATOM 631 O O . ASN A 1 88 ? 23.328 -5.73 1.871 1 88.44 88 ASN A O 1
ATOM 635 N N . PRO A 1 89 ? 22.031 -4.469 0.531 1 92.88 89 PRO A N 1
ATOM 636 C CA . PRO A 1 89 ? 20.906 -3.574 0.253 1 92.88 89 PRO A CA 1
ATOM 637 C C . PRO A 1 89 ? 19.609 -4.332 -0.084 1 92.88 89 PRO A C 1
ATOM 639 O O . PRO A 1 89 ? 19.672 -5.441 -0.62 1 92.88 89 PRO A O 1
ATOM 642 N N . ALA A 1 90 ? 18.484 -3.721 0.203 1 92.31 90 ALA A N 1
ATOM 643 C CA . ALA A 1 90 ? 17.188 -4.305 -0.116 1 92.31 90 ALA A CA 1
ATOM 644 C C . ALA A 1 90 ? 16.906 -4.23 -1.614 1 92.31 90 ALA A C 1
ATOM 646 O O . ALA A 1 90 ? 17.359 -3.312 -2.295 1 92.31 90 ALA A O 1
ATOM 647 N N . PRO A 1 91 ? 16.141 -5.199 -2.105 1 94.12 91 PRO A N 1
ATOM 648 C CA . PRO A 1 91 ? 15.68 -5.051 -3.488 1 94.12 91 PRO A CA 1
ATOM 649 C C . PRO A 1 91 ? 14.812 -3.811 -3.693 1 94.12 91 PRO A C 1
ATOM 651 O O . PRO A 1 91 ? 14.156 -3.35 -2.758 1 94.12 91 PRO A O 1
ATOM 654 N N . THR A 1 92 ? 14.867 -3.279 -4.891 1 93.69 92 THR A N 1
ATOM 655 C CA . THR A 1 92 ? 13.984 -2.166 -5.223 1 93.69 92 THR A CA 1
ATOM 656 C C . THR A 1 92 ? 12.531 -2.627 -5.277 1 93.69 92 THR A C 1
ATOM 658 O O . THR A 1 92 ? 12.258 -3.824 -5.383 1 93.69 92 THR A O 1
ATOM 661 N N . VAL A 1 93 ? 11.672 -1.722 -5.305 1 94.06 93 VAL A N 1
ATOM 662 C CA . VAL A 1 93 ? 10.25 -2 -5.422 1 94.06 93 VAL A CA 1
ATOM 663 C C . VAL A 1 93 ? 9.969 -2.711 -6.742 1 94.06 93 VAL A C 1
ATOM 665 O O . VAL A 1 93 ? 9.211 -3.686 -6.781 1 94.06 93 VAL A O 1
ATOM 668 N N . ALA A 1 94 ? 10.609 -2.23 -7.832 1 92.25 94 ALA A N 1
ATOM 669 C CA . ALA A 1 94 ? 10.406 -2.83 -9.148 1 92.25 94 ALA A CA 1
ATOM 670 C C . ALA A 1 94 ? 10.891 -4.277 -9.172 1 92.25 94 ALA A C 1
ATOM 672 O O . ALA A 1 94 ? 10.195 -5.164 -9.68 1 92.25 94 ALA A O 1
ATOM 67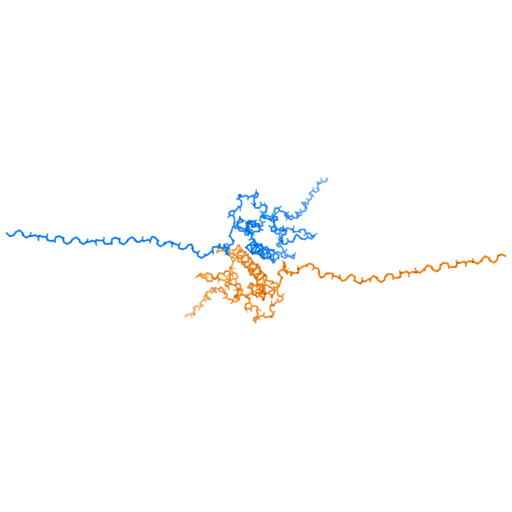3 N N . GLN A 1 95 ? 12.016 -4.527 -8.594 1 94.38 95 GLN A N 1
ATOM 674 C CA . GLN A 1 95 ? 12.578 -5.871 -8.516 1 94.38 95 GLN A CA 1
ATOM 675 C C . GLN A 1 95 ? 11.68 -6.793 -7.695 1 94.38 95 GLN A C 1
ATOM 677 O O . GLN A 1 95 ? 11.445 -7.945 -8.078 1 94.38 95 GLN A O 1
ATOM 682 N N . SER A 1 96 ? 11.211 -6.258 -6.625 1 96.5 96 SER A N 1
ATOM 683 C CA . SER A 1 96 ? 10.359 -7.035 -5.734 1 96.5 96 SER A CA 1
ATOM 684 C C . SER A 1 96 ? 9.031 -7.383 -6.398 1 96.5 96 SER A C 1
ATOM 686 O O . SER A 1 96 ? 8.547 -8.508 -6.273 1 96.5 96 SER A O 1
ATOM 688 N N . ALA A 1 97 ? 8.523 -6.398 -7.098 1 96.88 97 ALA A N 1
ATOM 689 C CA . ALA A 1 97 ? 7.25 -6.594 -7.793 1 96.88 97 ALA A CA 1
ATOM 690 C C . ALA A 1 97 ? 7.359 -7.703 -8.836 1 96.88 97 ALA A C 1
ATOM 692 O O . ALA A 1 97 ? 6.496 -8.578 -8.906 1 96.88 97 ALA A O 1
ATOM 693 N N . ILE A 1 98 ? 8.375 -7.688 -9.562 1 97.12 98 ILE A N 1
ATOM 694 C CA . ILE A 1 98 ? 8.586 -8.672 -10.609 1 97.12 98 ILE A CA 1
ATOM 695 C C . ILE A 1 98 ? 8.82 -10.047 -9.984 1 97.12 98 ILE A C 1
ATOM 697 O O . ILE A 1 98 ? 8.25 -11.047 -10.438 1 97.12 98 ILE A O 1
ATOM 701 N N . ALA A 1 99 ? 9.633 -10.078 -8.938 1 98.25 99 ALA A N 1
ATOM 702 C CA . ALA A 1 99 ? 9.922 -11.336 -8.258 1 98.25 99 ALA A CA 1
ATOM 703 C C . ALA A 1 99 ? 8.648 -11.938 -7.66 1 98.25 99 ALA A C 1
ATOM 705 O O . ALA A 1 99 ? 8.406 -13.141 -7.773 1 98.25 99 ALA A O 1
ATOM 706 N N . PHE A 1 100 ? 7.898 -11.125 -7.113 1 98.75 100 PHE A N 1
ATOM 707 C CA . PHE A 1 100 ? 6.625 -11.562 -6.551 1 98.75 100 PHE A CA 1
ATOM 708 C C . PHE A 1 100 ? 5.723 -12.133 -7.637 1 98.75 100 PHE A C 1
ATOM 710 O O . PHE A 1 100 ? 5.125 -13.203 -7.461 1 98.75 100 PHE A O 1
ATOM 717 N N . ALA A 1 101 ? 5.551 -11.359 -8.68 1 98.75 101 ALA A N 1
ATOM 718 C CA . ALA A 1 101 ? 4.652 -11.789 -9.75 1 98.75 101 ALA A CA 1
ATOM 719 C C . ALA A 1 101 ? 5.074 -13.141 -10.312 1 98.75 101 ALA A C 1
ATOM 721 O O . ALA A 1 101 ? 4.23 -14.008 -10.555 1 98.75 101 ALA A O 1
ATOM 722 N N . ASN A 1 102 ? 6.32 -13.352 -10.484 1 98.69 102 ASN A N 1
ATOM 723 C CA . ASN A 1 102 ? 6.824 -14.625 -10.984 1 98.69 102 ASN A CA 1
ATOM 724 C C . ASN A 1 102 ? 6.566 -15.758 -9.984 1 98.69 102 ASN A C 1
ATOM 726 O O . ASN A 1 102 ? 6.164 -16.859 -10.375 1 98.69 102 ASN A O 1
ATOM 730 N N . TRP A 1 103 ? 6.812 -15.484 -8.742 1 98.81 103 TRP A N 1
ATOM 731 C CA . TRP A 1 103 ? 6.539 -16.469 -7.695 1 98.81 103 TRP A CA 1
ATOM 732 C C . TRP A 1 103 ? 5.062 -16.844 -7.684 1 98.81 103 TRP A C 1
ATOM 734 O O . TRP A 1 103 ? 4.719 -18.031 -7.594 1 98.81 103 TRP A O 1
ATOM 744 N N . ALA A 1 104 ? 4.195 -15.852 -7.762 1 98.75 104 ALA A N 1
ATOM 745 C CA . ALA A 1 104 ? 2.756 -16.094 -7.715 1 98.75 104 ALA A CA 1
ATOM 746 C C . ALA A 1 104 ? 2.309 -16.969 -8.883 1 98.75 104 ALA A C 1
ATOM 748 O O . ALA A 1 104 ? 1.444 -17.828 -8.727 1 98.75 104 ALA A O 1
ATOM 749 N N . LYS A 1 105 ? 2.93 -16.766 -10.008 1 97.88 105 LYS A N 1
ATOM 750 C CA . LYS A 1 105 ? 2.613 -17.562 -11.188 1 97.88 105 LYS A CA 1
ATOM 751 C C . LYS A 1 105 ? 3.021 -19.031 -10.992 1 97.88 105 LYS A C 1
ATOM 753 O O . LYS A 1 105 ? 2.369 -19.938 -11.516 1 97.88 105 LYS A O 1
ATOM 758 N N . GLN A 1 106 ? 3.996 -19.234 -10.242 1 98.25 106 GLN A N 1
ATOM 759 C CA . GLN A 1 106 ? 4.516 -20.578 -9.984 1 98.25 106 GLN A CA 1
ATOM 760 C C . GLN A 1 106 ? 3.791 -21.234 -8.805 1 98.25 106 GLN A C 1
ATOM 762 O O . GLN A 1 106 ? 3.965 -22.422 -8.547 1 98.25 106 GLN A O 1
ATOM 767 N N . ASN A 1 107 ? 3.018 -20.469 -8.078 1 98.62 107 ASN A N 1
ATOM 768 C CA . ASN A 1 107 ? 2.301 -20.922 -6.895 1 98.62 107 ASN A CA 1
ATOM 769 C C . ASN A 1 107 ? 0.814 -20.594 -6.973 1 98.62 107 ASN A C 1
ATOM 771 O O . ASN A 1 107 ? 0.285 -19.891 -6.105 1 98.62 107 ASN A O 1
ATOM 775 N N . PRO A 1 108 ? 0.112 -21.172 -8 1 98.31 108 PRO A N 1
ATOM 776 C CA . PRO A 1 108 ? -1.292 -20.828 -8.227 1 98.31 108 PRO A CA 1
ATOM 777 C C . PRO A 1 108 ? -2.203 -21.281 -7.086 1 98.31 108 PRO A C 1
ATOM 779 O O . PRO A 1 108 ? -3.328 -20.781 -6.961 1 98.31 108 PRO A O 1
ATOM 782 N N . GLN A 1 109 ? -1.768 -22.156 -6.223 1 98.5 109 GLN A N 1
ATOM 783 C CA . GLN A 1 109 ? -2.562 -22.609 -5.086 1 98.5 109 GLN A CA 1
ATOM 784 C C . GLN A 1 109 ? -2.842 -21.469 -4.117 1 98.5 109 GLN A C 1
ATOM 786 O O . GLN A 1 109 ? -3.785 -21.531 -3.324 1 98.5 109 GLN A O 1
ATOM 791 N N . TYR A 1 110 ? -2.018 -20.391 -4.172 1 98.62 110 TYR A N 1
ATOM 792 C CA . TYR A 1 110 ? -2.209 -19.266 -3.275 1 98.62 110 TYR A CA 1
ATOM 793 C C . TYR A 1 110 ? -2.869 -18.094 -4 1 98.62 110 TYR A C 1
ATOM 795 O O . TYR A 1 110 ? -2.955 -16.984 -3.463 1 98.62 110 TYR A O 1
ATOM 803 N N . GLY A 1 111 ? -3.311 -18.328 -5.219 1 98.25 111 GLY A N 1
ATOM 804 C CA . GLY A 1 111 ? -3.805 -17.25 -6.078 1 98.25 111 GLY A CA 1
ATOM 805 C C . GLY A 1 111 ? -5.051 -16.578 -5.539 1 98.25 111 GLY A C 1
ATOM 806 O O . GLY A 1 111 ? -5.289 -15.406 -5.801 1 98.25 111 GLY A O 1
ATOM 807 N N . SER A 1 112 ? -5.848 -17.297 -4.727 1 97.81 112 SER A N 1
ATOM 808 C CA . SER A 1 112 ? -7.125 -16.766 -4.25 1 97.81 112 SER A CA 1
ATOM 809 C C . SER A 1 112 ? -6.973 -16.094 -2.893 1 97.81 112 SER A C 1
ATOM 811 O O . SER A 1 112 ? -7.914 -15.477 -2.393 1 97.81 112 SER A O 1
ATOM 813 N N . GLU A 1 113 ? -5.801 -16.141 -2.324 1 97.56 113 GLU A N 1
ATOM 814 C CA . GLU A 1 113 ? -5.566 -15.445 -1.061 1 97.56 113 GLU A CA 1
ATOM 815 C C . GLU A 1 113 ? -5.668 -13.93 -1.235 1 97.56 113 GLU A C 1
ATOM 817 O O . GLU A 1 113 ? -5.355 -13.398 -2.305 1 97.56 113 GLU A O 1
ATOM 822 N N . PRO A 1 114 ? -6.102 -13.344 -0.132 1 96.75 114 PRO A N 1
ATOM 823 C CA . PRO A 1 114 ? -5.996 -11.883 -0.201 1 96.75 114 PRO A CA 1
ATOM 824 C C . PRO A 1 114 ? -4.598 -11.406 -0.584 1 96.75 114 PRO A C 1
ATOM 826 O O . PRO A 1 114 ? -3.602 -11.992 -0.147 1 96.75 114 PRO A O 1
ATOM 829 N N . ALA A 1 115 ? -4.516 -10.383 -1.344 1 97.69 115 ALA A N 1
ATOM 830 C CA . ALA A 1 115 ? -3.258 -9.891 -1.9 1 97.69 115 ALA A CA 1
ATOM 831 C C . ALA A 1 115 ? -2.225 -9.664 -0.802 1 97.69 115 ALA A C 1
ATOM 833 O O . ALA A 1 115 ? -1.071 -10.078 -0.929 1 97.69 115 ALA A O 1
ATOM 834 N N . PRO A 1 116 ? -2.613 -9.008 0.38 1 96.88 116 PRO A N 1
ATOM 835 C CA . PRO A 1 116 ? -1.599 -8.82 1.421 1 96.88 116 PRO A CA 1
ATOM 836 C C . PRO A 1 116 ? -1.035 -10.141 1.941 1 96.88 116 PRO A C 1
ATOM 838 O O . PRO A 1 116 ? 0.152 -10.227 2.266 1 96.88 116 PRO A O 1
ATOM 841 N N . ASP A 1 117 ? -1.891 -11.195 1.986 1 97 117 ASP A N 1
ATOM 842 C CA . ASP A 1 117 ? -1.46 -12.492 2.49 1 97 117 ASP A CA 1
ATOM 843 C C . ASP A 1 117 ? -0.471 -13.148 1.532 1 97 117 ASP A C 1
ATOM 845 O O . ASP A 1 117 ? 0.539 -13.711 1.963 1 97 117 ASP A O 1
ATOM 849 N N . GLY A 1 118 ? -0.854 -13.102 0.287 1 98.38 118 GLY A N 1
ATOM 850 C CA . GLY A 1 118 ? 0.057 -13.656 -0.698 1 98.38 118 GLY A CA 1
ATOM 851 C C . GLY A 1 118 ? 1.394 -12.945 -0.752 1 98.38 118 GLY A C 1
ATOM 852 O O . GLY A 1 118 ? 2.441 -13.578 -0.883 1 98.38 118 GLY A O 1
ATOM 853 N N . LEU A 1 119 ? 1.351 -11.633 -0.661 1 98.31 119 LEU A N 1
ATOM 854 C CA . LEU A 1 119 ? 2.582 -10.852 -0.657 1 98.31 119 LEU A CA 1
ATOM 855 C C . LEU A 1 119 ? 3.447 -11.211 0.546 1 98.31 119 LEU A C 1
ATOM 857 O O . LEU A 1 119 ? 4.664 -11.375 0.415 1 98.31 119 LEU A O 1
ATOM 861 N N . LEU A 1 120 ? 2.865 -11.336 1.713 1 97.06 120 LEU A N 1
ATOM 862 C CA . LEU A 1 120 ? 3.594 -11.695 2.924 1 97.06 120 LEU A CA 1
ATOM 863 C C . LEU A 1 120 ? 4.168 -13.109 2.816 1 97.06 120 LEU A C 1
ATOM 865 O O . LEU A 1 120 ? 5.301 -13.352 3.232 1 97.06 120 LEU A O 1
ATOM 869 N N . ARG A 1 121 ? 3.379 -14 2.279 1 98.25 121 ARG A N 1
ATOM 870 C CA . ARG A 1 121 ? 3.857 -15.367 2.092 1 98.25 121 ARG A CA 1
ATOM 871 C C . ARG A 1 121 ? 5.09 -15.398 1.196 1 98.25 121 ARG A C 1
ATOM 873 O O . ARG A 1 121 ? 6.078 -16.062 1.517 1 98.25 121 ARG A O 1
ATOM 880 N N . TRP A 1 122 ? 5.016 -14.68 0.128 1 98.75 122 TRP A N 1
ATOM 881 C CA . TRP A 1 122 ? 6.164 -14.578 -0.765 1 98.75 122 TRP A CA 1
ATOM 882 C C . TRP A 1 122 ? 7.371 -14 -0.032 1 98.75 122 TRP A C 1
ATOM 884 O O . TRP A 1 122 ? 8.484 -14.523 -0.149 1 98.75 122 TRP A O 1
ATOM 894 N N . ALA A 1 123 ? 7.164 -12.93 0.662 1 98.06 123 ALA A N 1
ATOM 895 C CA . ALA A 1 123 ? 8.258 -12.25 1.344 1 98.06 123 ALA A CA 1
ATOM 896 C C . ALA A 1 123 ? 8.898 -13.156 2.391 1 98.06 123 ALA A C 1
ATOM 898 O O . ALA A 1 123 ? 10.125 -13.18 2.527 1 98.06 123 ALA A O 1
ATOM 899 N N . GLN A 1 124 ? 8.086 -13.922 3.088 1 96.88 124 GLN A N 1
ATOM 900 C CA . GLN A 1 124 ? 8.594 -14.828 4.105 1 96.88 124 GLN A CA 1
ATOM 901 C C . GLN A 1 124 ? 9.398 -15.969 3.473 1 96.88 124 GLN A C 1
ATOM 903 O O . GLN A 1 124 ? 10.398 -16.406 4.027 1 96.88 124 GLN A O 1
ATOM 908 N N . ALA A 1 125 ? 8.906 -16.391 2.414 1 97.25 125 ALA A N 1
ATOM 909 C CA . ALA A 1 125 ? 9.586 -17.484 1.713 1 97.25 125 ALA A CA 1
ATOM 910 C C . ALA A 1 125 ? 10.898 -17.016 1.102 1 97.25 125 ALA A C 1
ATOM 912 O O . ALA A 1 125 ? 11.891 -17.75 1.085 1 97.25 125 ALA A O 1
ATOM 913 N N . THR A 1 126 ? 10.938 -15.844 0.62 1 97.38 126 THR A N 1
ATOM 914 C CA . THR A 1 126 ? 12.078 -15.32 -0.13 1 97.38 126 THR A CA 1
ATOM 915 C C . THR A 1 126 ? 13.125 -14.742 0.814 1 97.38 126 THR A C 1
ATOM 917 O O . THR A 1 126 ? 14.32 -14.812 0.535 1 97.38 126 THR A O 1
ATOM 920 N N . TYR A 1 127 ? 12.633 -14.156 1.943 1 96.06 127 TYR A N 1
ATOM 921 C CA . TYR A 1 127 ? 13.523 -13.461 2.863 1 96.06 127 TYR A CA 1
ATOM 922 C C . TYR A 1 127 ? 13.305 -13.922 4.297 1 96.06 127 TYR A C 1
ATOM 924 O O . TYR A 1 127 ? 12.969 -13.117 5.172 1 96.06 127 TYR A O 1
ATOM 932 N N . PRO A 1 128 ? 13.539 -15.133 4.617 1 94.56 128 PRO A N 1
ATOM 933 C CA . PRO A 1 128 ? 13.352 -15.609 5.992 1 94.56 128 PRO A CA 1
ATOM 934 C C . PRO A 1 128 ? 14.32 -14.953 6.977 1 94.56 128 PRO A C 1
ATOM 936 O O . PRO A 1 128 ? 15.469 -14.672 6.625 1 94.56 128 PRO A O 1
ATOM 939 N N . CYS A 1 129 ? 13.805 -14.703 8.148 1 90.44 129 CYS A N 1
ATOM 940 C CA . CYS A 1 129 ? 14.648 -14.109 9.172 1 90.44 129 CYS A CA 1
ATOM 941 C C . CYS A 1 129 ? 15.57 -15.156 9.789 1 90.44 129 CYS A C 1
ATOM 943 O O . CYS A 1 129 ? 15.203 -16.328 9.914 1 90.44 129 CYS A O 1
ATOM 945 N N . PRO A 1 130 ? 16.766 -14.602 10.172 1 83.75 130 PRO A N 1
ATOM 946 C CA . PRO A 1 130 ? 17.688 -15.531 10.828 1 83.75 130 PRO A CA 1
ATOM 947 C C . PRO A 1 130 ? 17.141 -16.078 12.148 1 83.75 130 PRO A C 1
ATOM 949 O O . PRO A 1 130 ? 16.469 -15.344 12.883 1 83.75 130 PRO A O 1
ATOM 952 N N . GLN A 1 131 ? 17.047 -17.281 12.289 1 73.06 131 GLN A N 1
ATOM 953 C CA . GLN A 1 131 ? 16.656 -17.938 13.547 1 73.06 131 GLN A CA 1
ATOM 954 C C . GLN A 1 131 ? 17.797 -17.875 14.555 1 73.06 131 GLN A C 1
ATOM 956 O O . GLN A 1 131 ? 18.969 -17.984 14.188 1 73.06 131 GLN A O 1
ATOM 961 N N . PRO A 1 132 ? 17.281 -17.203 15.742 1 63.06 132 PRO A N 1
ATOM 962 C CA . PRO A 1 132 ? 18.375 -17.281 16.719 1 63.06 132 PRO A CA 1
ATOM 963 C C . PRO A 1 132 ? 19.047 -18.641 16.75 1 63.06 132 PRO A C 1
ATOM 965 O O . PRO A 1 132 ? 18.406 -19.672 16.516 1 63.06 132 PRO A O 1
ATOM 968 N N . ALA A 1 133 ? 20.328 -18.562 16.406 1 60.16 133 ALA A N 1
ATOM 969 C CA . ALA A 1 133 ? 21.109 -19.781 16.5 1 60.16 133 ALA A CA 1
ATOM 970 C C . ALA A 1 133 ? 20.656 -20.641 17.688 1 60.16 133 ALA A C 1
ATOM 972 O O . ALA A 1 133 ? 20.344 -20.109 18.75 1 60.16 133 ALA A O 1
ATOM 973 N N . ALA A 1 134 ? 19.938 -21.672 17.359 1 58.28 134 ALA A N 1
ATOM 974 C CA . ALA A 1 134 ? 19.641 -22.609 18.438 1 58.28 134 ALA A CA 1
ATOM 975 C C . ALA A 1 134 ? 20.812 -22.703 19.406 1 58.28 134 ALA A C 1
ATOM 977 O O . ALA A 1 134 ? 21.984 -22.656 19 1 58.28 134 ALA A O 1
ATOM 978 N N . ARG A 1 135 ? 20.75 -22.125 20.594 1 54.88 135 ARG A N 1
ATOM 979 C CA . ARG A 1 135 ? 21.781 -22.391 21.594 1 54.88 135 ARG A CA 1
ATOM 980 C C . ARG A 1 135 ? 22.297 -23.812 21.484 1 54.88 135 ARG A C 1
ATOM 982 O O . ARG A 1 135 ? 21.531 -24.766 21.547 1 54.88 135 ARG A O 1
ATOM 989 N N . SER A 1 136 ? 23.234 -24.031 20.625 1 54.34 136 SER A N 1
ATOM 990 C CA . SER A 1 136 ? 23.891 -25.328 20.641 1 54.34 136 SER A CA 1
ATOM 991 C C . SER A 1 136 ? 23.984 -25.875 22.062 1 54.34 136 SER A C 1
ATOM 993 O O . SE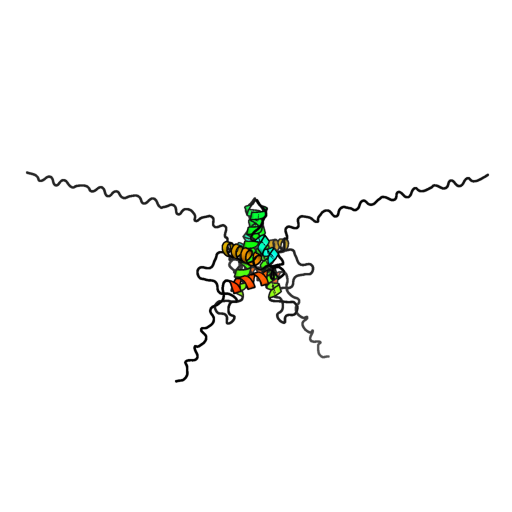R A 1 136 ? 24.562 -25.234 22.953 1 54.34 136 SER A O 1
ATOM 995 N N . THR A 1 137 ? 22.984 -26.578 22.578 1 57.78 137 THR A N 1
ATOM 996 C CA . THR A 1 137 ? 23.172 -27.344 23.797 1 57.78 137 THR A CA 1
ATOM 997 C C . THR A 1 137 ? 24.531 -28.031 23.797 1 57.78 137 THR A C 1
ATOM 999 O O . THR A 1 137 ? 24.812 -28.875 22.953 1 57.78 137 THR A O 1
ATOM 1002 N N . ARG A 1 138 ? 25.516 -27.297 24.203 1 55.78 138 ARG A N 1
ATOM 1003 C CA . ARG A 1 138 ? 26.781 -27.969 24.469 1 55.78 138 ARG A CA 1
ATOM 1004 C C . ARG A 1 138 ? 26.547 -29.297 25.172 1 55.78 138 ARG A C 1
ATOM 1006 O O . ARG A 1 138 ? 25.922 -29.344 26.234 1 55.78 138 ARG A O 1
ATOM 1013 N N . PRO A 1 139 ? 26.797 -30.375 24.578 1 53.69 139 PRO A N 1
ATOM 1014 C CA . PRO A 1 139 ? 26.719 -31.609 25.375 1 53.69 139 PRO A CA 1
ATOM 1015 C C . PRO A 1 139 ? 27.438 -31.484 26.719 1 53.69 139 PRO A C 1
ATOM 1017 O O . PRO A 1 139 ? 28.531 -30.922 26.781 1 53.69 139 PRO A O 1
ATOM 1020 N N . ALA A 1 140 ? 26.766 -31.578 27.797 1 59.91 140 ALA A N 1
ATOM 1021 C CA . ALA A 1 140 ? 27.375 -31.75 29.109 1 59.91 140 ALA A CA 1
ATOM 1022 C C . ALA A 1 140 ? 28.516 -32.75 29.062 1 59.91 140 ALA A C 1
ATOM 1024 O O . ALA A 1 140 ? 28.344 -33.875 28.578 1 59.91 140 ALA A O 1
ATOM 1025 N N . ARG A 1 141 ? 29.734 -32.125 29.094 1 45.16 141 ARG A N 1
ATOM 1026 C CA . ARG A 1 141 ? 30.781 -33.094 29.312 1 45.16 141 ARG A CA 1
ATOM 1027 C C . ARG A 1 141 ? 30.547 -33.875 30.609 1 45.16 141 ARG A C 1
ATOM 1029 O O . ARG A 1 141 ? 30.062 -33.312 31.594 1 45.16 141 ARG A O 1
ATOM 1036 N N . MET B 1 1 ? 84.688 19.047 -25.203 1 35.88 1 MET B N 1
ATOM 1037 C CA . MET B 1 1 ? 83.5 18.391 -25.734 1 35.88 1 MET B CA 1
ATOM 1038 C C . MET B 1 1 ? 82.312 18.547 -24.766 1 35.88 1 MET B C 1
ATOM 1040 O O . MET B 1 1 ? 82.375 18.047 -23.641 1 35.88 1 MET B O 1
ATOM 1044 N N . ARG B 1 2 ? 81.812 19.828 -24.719 1 43.31 2 ARG B N 1
ATOM 1045 C CA . ARG B 1 2 ? 80.688 20.422 -23.953 1 43.31 2 ARG B CA 1
ATOM 1046 C C . ARG B 1 2 ? 79.438 19.672 -24.203 1 43.31 2 ARG B C 1
ATOM 1048 O O . ARG B 1 2 ? 78.938 19.625 -25.328 1 43.31 2 ARG B O 1
ATOM 1055 N N . HIS B 1 3 ? 79.375 18.5 -23.562 1 41.91 3 HIS B N 1
ATOM 1056 C CA . HIS B 1 3 ? 78.125 17.703 -23.625 1 41.91 3 HIS B CA 1
ATOM 1057 C C . HIS B 1 3 ? 76.938 18.547 -23.219 1 41.91 3 HIS B C 1
ATOM 1059 O O . HIS B 1 3 ? 76.875 19.125 -22.125 1 41.91 3 HIS B O 1
ATOM 1065 N N . LEU B 1 4 ? 76.375 19.312 -24.188 1 43.09 4 LEU B N 1
ATOM 1066 C CA . LEU B 1 4 ? 75.125 20.031 -24.109 1 43.09 4 LEU B CA 1
ATOM 1067 C C . LEU B 1 4 ? 74 19.078 -23.703 1 43.09 4 LEU B C 1
ATOM 1069 O O . LEU B 1 4 ? 73.75 18.094 -24.391 1 43.09 4 LEU B O 1
ATOM 1073 N N . LEU B 1 5 ? 73.875 18.844 -22.422 1 41.97 5 LEU B N 1
ATOM 1074 C CA . LEU B 1 5 ? 72.75 18.094 -21.859 1 41.97 5 LEU B CA 1
ATOM 1075 C C . LEU B 1 5 ? 71.438 18.734 -22.219 1 41.97 5 LEU B C 1
ATOM 1077 O O . LEU B 1 5 ? 71.25 19.938 -21.969 1 41.97 5 LEU B O 1
ATOM 1081 N N . ALA B 1 6 ? 70.875 18.344 -23.344 1 43.41 6 ALA B N 1
ATOM 1082 C CA . ALA B 1 6 ? 69.5 18.719 -23.828 1 43.41 6 ALA B CA 1
ATOM 1083 C C . ALA B 1 6 ? 68.438 18.391 -22.781 1 43.41 6 ALA B C 1
ATOM 1085 O O . ALA B 1 6 ? 68.375 17.25 -22.344 1 43.41 6 ALA B O 1
ATOM 1086 N N . SER B 1 7 ? 68.125 19.344 -21.891 1 41.28 7 SER B N 1
ATOM 1087 C CA . SER B 1 7 ? 67.062 19.234 -20.922 1 41.28 7 SER B CA 1
ATOM 1088 C C . SER B 1 7 ? 65.688 19.047 -21.609 1 41.28 7 SER B C 1
ATOM 1090 O O . SER B 1 7 ? 65.312 19.859 -22.438 1 41.28 7 SER B O 1
ATOM 1092 N N . ALA B 1 8 ? 65.375 17.828 -21.938 1 37.44 8 ALA B N 1
ATOM 1093 C CA . ALA B 1 8 ? 64 17.5 -22.469 1 37.44 8 ALA B CA 1
ATOM 1094 C C . ALA B 1 8 ? 62.906 17.969 -21.531 1 37.44 8 ALA B C 1
ATOM 1096 O O . ALA B 1 8 ? 62.875 17.562 -20.375 1 37.44 8 ALA B O 1
ATOM 1097 N N . ALA B 1 9 ? 62.5 19.266 -21.688 1 36.72 9 ALA B N 1
ATOM 1098 C CA . ALA B 1 9 ? 61.375 19.828 -20.969 1 36.72 9 ALA B CA 1
ATOM 1099 C C . ALA B 1 9 ? 60.094 19 -21.203 1 36.72 9 ALA B C 1
ATOM 1101 O O . ALA B 1 9 ? 59.625 18.891 -22.328 1 36.72 9 ALA B O 1
ATOM 1102 N N . MET B 1 10 ? 59.938 17.875 -20.5 1 38.62 10 MET B N 1
ATOM 1103 C CA . MET B 1 10 ? 58.688 17.125 -20.578 1 38.62 10 MET B CA 1
ATOM 1104 C C . MET B 1 10 ? 57.5 18.016 -20.203 1 38.62 10 MET B C 1
ATOM 1106 O O . MET B 1 10 ? 57.5 18.641 -19.141 1 38.62 10 MET B O 1
ATOM 1110 N N . ALA B 1 11 ? 56.844 18.688 -21.172 1 39.41 11 ALA B N 1
ATOM 1111 C CA . ALA B 1 11 ? 55.594 19.422 -21.047 1 39.41 11 ALA B CA 1
ATOM 1112 C C . ALA B 1 11 ? 54.531 18.562 -20.359 1 39.41 11 ALA B C 1
ATOM 1114 O O . ALA B 1 11 ? 54.188 17.484 -20.844 1 39.41 11 ALA B O 1
ATOM 1115 N N . ALA B 1 12 ? 54.438 18.656 -19.016 1 38.72 12 ALA B N 1
ATOM 1116 C CA . ALA B 1 12 ? 53.344 18.078 -18.25 1 38.72 12 ALA B CA 1
ATOM 1117 C C . ALA B 1 12 ? 52 18.562 -18.75 1 38.72 12 ALA B C 1
ATOM 1119 O O . ALA B 1 12 ? 51.719 19.766 -18.719 1 38.72 12 ALA B O 1
ATOM 1120 N N . MET B 1 13 ? 51.438 17.984 -19.828 1 38.81 13 MET B N 1
ATOM 1121 C CA . MET B 1 13 ? 50.031 18.234 -20.203 1 38.81 13 MET B CA 1
ATOM 1122 C C . MET B 1 13 ? 49.094 18.078 -19.016 1 38.81 13 MET B C 1
ATOM 1124 O O . MET B 1 13 ? 49.031 17 -18.422 1 38.81 13 MET B O 1
ATOM 1128 N N . LEU B 1 14 ? 49.062 19.094 -18.156 1 42.59 14 LEU B N 1
ATOM 1129 C CA . LEU B 1 14 ? 48 19.156 -17.156 1 42.59 14 LEU B CA 1
ATOM 1130 C C . LEU B 1 14 ? 46.625 18.969 -17.812 1 42.59 14 LEU B C 1
ATOM 1132 O O . LEU B 1 14 ? 46.188 19.812 -18.594 1 42.59 14 LEU B O 1
ATOM 1136 N N . GLY B 1 15 ? 46.25 17.812 -18.266 1 38.47 15 GLY B N 1
ATOM 1137 C CA . GLY B 1 15 ? 44.875 17.562 -18.656 1 38.47 15 GLY B CA 1
ATOM 1138 C C . GLY B 1 15 ? 43.875 18.109 -17.672 1 38.47 15 GLY B C 1
ATOM 1139 O O . GLY B 1 15 ? 43.938 17.844 -16.469 1 38.47 15 GLY B O 1
ATOM 1140 N N . VAL B 1 16 ? 43.375 19.344 -17.906 1 43.75 16 VAL B N 1
ATOM 1141 C CA . VAL B 1 16 ? 42.188 19.828 -17.203 1 43.75 16 VAL B CA 1
ATOM 1142 C C . VAL B 1 16 ? 41.094 18.766 -17.234 1 43.75 16 VAL B C 1
ATOM 1144 O O . VAL B 1 16 ? 40.562 18.422 -18.297 1 43.75 16 VAL B O 1
ATOM 1147 N N . ALA B 1 17 ? 41.156 17.781 -16.312 1 43.41 17 ALA B N 1
ATOM 1148 C CA . ALA B 1 17 ? 40 16.938 -16.141 1 43.41 17 ALA B CA 1
ATOM 1149 C C . ALA B 1 17 ? 38.719 17.766 -16.062 1 43.41 17 ALA B C 1
ATOM 1151 O O . ALA B 1 17 ? 38.562 18.625 -15.188 1 43.41 17 ALA B O 1
ATOM 1152 N N . ALA B 1 18 ? 38.062 18.141 -17.234 1 43.72 18 ALA B N 1
ATOM 1153 C CA . ALA B 1 18 ? 36.719 18.703 -17.203 1 43.72 18 ALA B CA 1
ATOM 1154 C C . ALA B 1 18 ? 35.844 18 -16.156 1 43.72 18 ALA B C 1
ATOM 1156 O O . ALA B 1 18 ? 36 16.797 -15.922 1 43.72 18 ALA B O 1
ATOM 1157 N N . PRO B 1 19 ? 35.344 18.75 -15.172 1 43.41 19 PRO B N 1
ATOM 1158 C CA . PRO B 1 19 ? 34.406 18.078 -14.266 1 43.41 19 PRO B CA 1
ATOM 1159 C C . PRO B 1 19 ? 33.344 17.25 -15 1 43.41 19 PRO B C 1
ATOM 1161 O O . PRO B 1 19 ? 32.844 17.672 -16.047 1 43.41 19 PRO B O 1
ATOM 1164 N N . VAL B 1 20 ? 33.625 15.992 -15.148 1 46.03 20 VAL B N 1
ATOM 1165 C CA . VAL B 1 20 ? 32.5 15.141 -15.594 1 46.03 20 VAL B CA 1
ATOM 1166 C C . VAL B 1 20 ? 31.203 15.664 -15.016 1 46.03 20 VAL B C 1
ATOM 1168 O O . VAL B 1 20 ? 31.109 15.93 -13.812 1 46.03 20 VAL B O 1
ATOM 1171 N N . MET B 1 21 ? 30.469 16.625 -15.688 1 32.66 21 MET B N 1
ATOM 1172 C CA . MET B 1 21 ? 29.094 16.891 -15.273 1 32.66 21 MET B CA 1
ATOM 1173 C C . MET B 1 21 ? 28.422 15.609 -14.773 1 32.66 21 MET B C 1
ATOM 1175 O O . MET B 1 21 ? 28.516 14.562 -15.414 1 32.66 21 MET B O 1
ATOM 1179 N N . ALA B 1 22 ? 28.391 15.484 -13.477 1 34.12 22 ALA B N 1
ATOM 1180 C CA . ALA B 1 22 ? 27.547 14.438 -12.898 1 34.12 22 ALA B CA 1
ATOM 1181 C C . ALA B 1 22 ? 26.234 14.289 -13.68 1 34.12 22 ALA B C 1
ATOM 1183 O O . ALA B 1 22 ? 25.5 15.258 -13.852 1 34.12 22 ALA B O 1
ATOM 1184 N N . GLN B 1 23 ? 26.188 13.664 -14.844 1 34.19 23 GLN B N 1
ATOM 1185 C CA . GLN B 1 23 ? 24.875 13.43 -15.43 1 34.19 23 GLN B CA 1
ATOM 1186 C C . GLN B 1 23 ? 23.797 13.266 -14.352 1 34.19 23 GLN B C 1
ATOM 1188 O O . GLN B 1 23 ? 24.062 12.672 -13.305 1 34.19 23 GLN B O 1
ATOM 1193 N N . PRO B 1 24 ? 22.828 14.258 -14.289 1 30.88 24 PRO B N 1
ATOM 1194 C CA . PRO B 1 24 ? 21.719 13.945 -13.375 1 30.88 24 PRO B CA 1
ATOM 1195 C C . PRO B 1 24 ? 21.375 12.461 -13.367 1 30.88 24 PRO B C 1
ATOM 1197 O O . PRO B 1 24 ? 21.484 11.781 -14.391 1 30.88 24 PRO B O 1
ATOM 1200 N N . ALA B 1 25 ? 21.766 11.836 -12.336 1 30.73 25 ALA B N 1
ATOM 1201 C CA . ALA B 1 25 ? 21.406 10.43 -12.164 1 30.73 25 ALA B CA 1
ATOM 1202 C C . ALA B 1 25 ? 20.109 10.094 -12.906 1 30.73 25 ALA B C 1
ATOM 1204 O O . ALA B 1 25 ? 19.281 10.969 -13.133 1 30.73 25 ALA B O 1
ATOM 1205 N N . ALA B 1 26 ? 20 9.281 -13.734 1 31.53 26 ALA B N 1
ATOM 1206 C CA . ALA B 1 26 ? 18.828 8.68 -14.375 1 31.53 26 ALA B CA 1
ATOM 1207 C C . ALA B 1 26 ? 17.547 8.977 -13.594 1 31.53 26 ALA B C 1
ATOM 1209 O O . ALA B 1 26 ? 17.609 9.266 -12.398 1 31.53 26 ALA B O 1
ATOM 1210 N N . GLY B 1 27 ? 16.312 9.328 -14.273 1 30.58 27 GLY B N 1
ATOM 1211 C CA . GLY B 1 27 ? 15.047 9.945 -13.914 1 30.58 27 GLY B CA 1
ATOM 1212 C C . GLY B 1 27 ? 14.531 9.516 -12.555 1 30.58 27 GLY B C 1
ATOM 1213 O O . GLY B 1 27 ? 14.562 8.336 -12.219 1 30.58 27 GLY B O 1
ATOM 1214 N N . ASP B 1 28 ? 14.523 10.32 -11.562 1 32.72 28 ASP B N 1
ATOM 1215 C CA . ASP B 1 28 ? 14.07 10.469 -10.18 1 32.72 28 ASP B CA 1
ATOM 1216 C C . ASP B 1 28 ? 12.586 10.148 -10.055 1 32.72 28 ASP B C 1
ATOM 1218 O O . ASP B 1 28 ? 11.742 11.047 -10.047 1 32.72 28 ASP B O 1
ATOM 1222 N N . THR B 1 29 ? 11.836 9.938 -11.039 1 35.06 29 THR B N 1
ATOM 1223 C CA . THR B 1 29 ? 10.477 9.594 -10.633 1 35.06 29 THR B CA 1
ATOM 1224 C C . THR B 1 29 ? 10.461 9.016 -9.219 1 35.06 29 THR B C 1
ATOM 1226 O O . THR B 1 29 ? 11.141 8.023 -8.945 1 35.06 29 THR B O 1
ATOM 1229 N N . PRO B 1 30 ? 10.383 9.789 -8.273 1 37.34 30 PRO B N 1
ATOM 1230 C CA . PRO B 1 30 ? 10.414 9.234 -6.914 1 37.34 30 PRO B CA 1
ATOM 1231 C C . PRO B 1 30 ? 9.844 7.82 -6.84 1 37.34 30 PRO B C 1
ATOM 1233 O O . PRO B 1 30 ? 8.656 7.617 -7.105 1 37.34 30 PRO B O 1
ATOM 1236 N N . THR B 1 31 ? 10.289 6.727 -7.5 1 48.5 31 THR B N 1
ATOM 1237 C CA . THR B 1 31 ? 10.016 5.312 -7.25 1 48.5 31 THR B CA 1
ATOM 1238 C C . THR B 1 31 ? 9.758 5.066 -5.77 1 48.5 31 THR B C 1
ATOM 1240 O O . THR B 1 31 ? 9.414 3.949 -5.371 1 48.5 31 THR B O 1
ATOM 1243 N N . ALA B 1 32 ? 9.938 6.086 -4.809 1 68.25 32 ALA B N 1
ATOM 1244 C CA . ALA B 1 32 ? 9.617 5.621 -3.459 1 68.25 32 ALA B CA 1
ATOM 1245 C C . ALA B 1 32 ? 9.07 6.758 -2.604 1 68.25 32 ALA B C 1
ATOM 1247 O O . ALA B 1 32 ? 9.797 7.691 -2.254 1 68.25 32 ALA B O 1
ATOM 1248 N N . VAL B 1 33 ? 7.707 7.059 -2.625 1 91.38 33 VAL B N 1
ATOM 1249 C CA . VAL B 1 33 ? 7.012 7.914 -1.669 1 91.38 33 VAL B CA 1
ATOM 1250 C C . VAL B 1 33 ? 7.484 7.598 -0.252 1 91.38 33 VAL B C 1
ATOM 1252 O O . VAL B 1 33 ? 7.516 6.434 0.153 1 91.38 33 VAL B O 1
ATOM 1255 N N . SER B 1 34 ? 7.988 8.727 0.409 1 94.19 34 SER B N 1
ATOM 1256 C CA . SER B 1 34 ? 8.422 8.484 1.78 1 94.19 34 SER B CA 1
ATOM 1257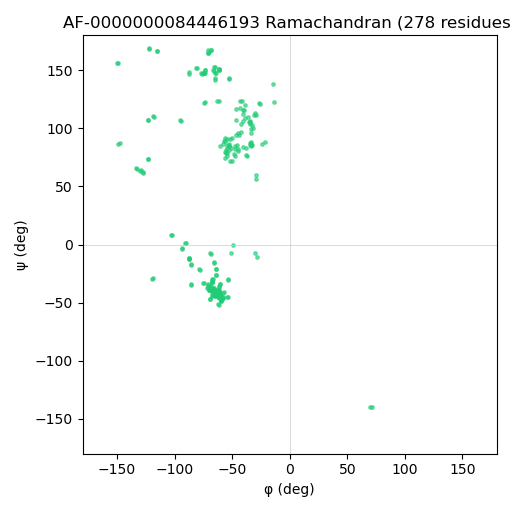 C C . SER B 1 34 ? 7.629 9.328 2.771 1 94.19 34 SER B C 1
ATOM 1259 O O . SER B 1 34 ? 7.426 8.922 3.918 1 94.19 34 SER B O 1
ATOM 1261 N N . THR B 1 35 ? 7.176 10.508 2.332 1 97.38 35 THR B N 1
ATOM 1262 C CA . THR B 1 35 ? 6.523 11.422 3.264 1 97.38 35 THR B CA 1
ATOM 1263 C C . THR B 1 35 ? 5.059 11.617 2.895 1 97.38 35 THR B C 1
ATOM 1265 O O . THR B 1 35 ? 4.648 11.312 1.771 1 97.38 35 THR B O 1
ATOM 1268 N N . THR B 1 36 ? 4.332 12.188 3.799 1 98.38 36 THR B N 1
ATOM 1269 C CA . THR B 1 36 ? 2.926 12.523 3.609 1 98.38 36 THR B CA 1
ATOM 1270 C C . THR B 1 36 ? 2.758 13.5 2.451 1 98.38 36 THR B C 1
ATOM 1272 O O . THR B 1 36 ? 1.882 13.32 1.603 1 98.38 36 THR B O 1
ATOM 1275 N N . ALA B 1 37 ? 3.654 14.5 2.371 1 98.12 37 ALA B N 1
ATOM 1276 C CA . ALA B 1 37 ? 3.578 15.508 1.313 1 98.12 37 ALA B CA 1
ATOM 1277 C C . ALA B 1 37 ? 3.854 14.891 -0.053 1 98.12 37 ALA B C 1
ATOM 1279 O O . ALA B 1 37 ? 3.195 15.227 -1.039 1 98.12 37 ALA B O 1
ATOM 1280 N N . GLU B 1 38 ? 4.793 14.016 -0.107 1 97.06 38 GLU B N 1
ATOM 1281 C CA . GLU B 1 38 ? 5.121 13.352 -1.365 1 97.06 38 GLU B CA 1
ATOM 1282 C C . GLU B 1 38 ? 3.965 12.477 -1.844 1 97.06 38 GLU B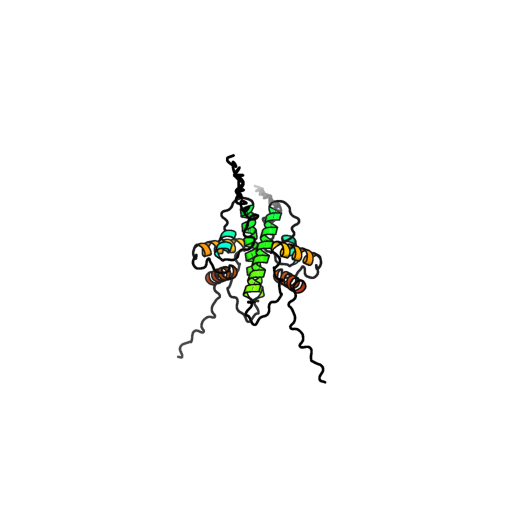 C 1
ATOM 1284 O O . GLU B 1 38 ? 3.65 12.453 -3.035 1 97.06 38 GLU B O 1
ATOM 1289 N N . LEU B 1 39 ? 3.371 11.773 -0.898 1 98.19 39 LEU B N 1
ATOM 1290 C CA . LEU B 1 39 ? 2.217 10.953 -1.266 1 98.19 39 LEU B CA 1
ATOM 1291 C C . LEU B 1 39 ? 1.085 11.828 -1.799 1 98.19 39 LEU B C 1
ATOM 1293 O O . LEU B 1 39 ? 0.46 11.492 -2.807 1 98.19 39 LEU B O 1
ATOM 1297 N N . ALA B 1 40 ? 0.859 12.969 -1.142 1 98.38 40 ALA B N 1
ATOM 1298 C CA . ALA B 1 40 ? -0.188 13.883 -1.587 1 98.38 40 ALA B CA 1
ATOM 1299 C C . ALA B 1 40 ? 0.085 14.383 -3.002 1 98.38 40 ALA B C 1
ATOM 1301 O O . ALA B 1 40 ? -0.829 14.453 -3.828 1 98.38 40 ALA B O 1
ATOM 1302 N N . GLU B 1 41 ? 1.323 14.68 -3.291 1 96.88 41 GLU B N 1
ATOM 1303 C CA . GLU B 1 41 ? 1.712 15.188 -4.602 1 96.88 41 GLU B CA 1
ATOM 1304 C C . GLU B 1 41 ? 1.493 14.141 -5.691 1 96.88 41 GLU B C 1
ATOM 1306 O O . GLU B 1 41 ? 1.096 14.477 -6.809 1 96.88 41 GLU B O 1
ATOM 1311 N N . ILE B 1 42 ? 1.753 12.922 -5.332 1 96.75 42 ILE B N 1
ATOM 1312 C CA . ILE B 1 42 ? 1.576 11.836 -6.293 1 96.75 42 ILE B CA 1
ATOM 1313 C C . ILE B 1 42 ? 0.087 11.602 -6.539 1 96.75 42 ILE B C 1
ATOM 1315 O O . ILE B 1 42 ? -0.323 11.281 -7.656 1 96.75 42 ILE B O 1
ATOM 1319 N N . CYS B 1 43 ? -0.695 11.773 -5.555 1 97.44 43 CYS B N 1
ATOM 1320 C CA . CYS B 1 43 ? -2.125 11.5 -5.656 1 97.44 43 CYS B CA 1
ATOM 1321 C C . CYS B 1 43 ? -2.83 12.594 -6.453 1 97.44 43 CYS B C 1
ATOM 1323 O O . CYS B 1 43 ? -3.873 12.352 -7.062 1 97.44 43 CYS B O 1
ATOM 1325 N N . LEU B 1 44 ? -2.346 13.773 -6.324 1 96.56 44 LEU B N 1
ATOM 1326 C CA . LEU B 1 44 ? -2.822 14.914 -7.094 1 96.56 44 LEU B CA 1
ATOM 1327 C C . LEU B 1 44 ? -1.679 15.562 -7.867 1 96.56 44 LEU B C 1
ATOM 1329 O O . LEU B 1 44 ? -1.283 16.688 -7.566 1 96.56 44 LEU B O 1
ATOM 1333 N N . PRO B 1 45 ? -1.269 14.891 -8.906 1 94.5 45 PRO B N 1
ATOM 1334 C CA . PRO B 1 45 ? -0.047 15.32 -9.594 1 94.5 45 PRO B CA 1
ATOM 1335 C C . PRO B 1 45 ? -0.254 16.578 -10.445 1 94.5 45 PRO B C 1
ATOM 1337 O O . PRO B 1 45 ? -1.317 16.75 -11.047 1 94.5 45 PRO B O 1
ATOM 1340 N N . SER B 1 46 ? 0.786 17.359 -10.516 1 93.12 46 SER B N 1
ATOM 1341 C CA . SER B 1 46 ? 0.779 18.547 -11.375 1 93.12 46 SER B CA 1
ATOM 1342 C C . SER B 1 46 ? 1.228 18.203 -12.789 1 93.12 46 SER B C 1
ATOM 1344 O O . SER B 1 46 ? 1.046 19 -13.711 1 93.12 46 SER B O 1
ATOM 1346 N N . THR B 1 47 ? 1.772 17.016 -12.906 1 90.56 47 THR B N 1
ATOM 1347 C CA . THR B 1 47 ? 2.219 16.578 -14.227 1 90.56 47 THR B CA 1
ATOM 1348 C C . THR B 1 47 ? 1.026 16.281 -15.125 1 90.56 47 THR B C 1
ATOM 1350 O O . THR B 1 47 ? -0.115 16.234 -14.664 1 90.56 47 THR B O 1
ATOM 1353 N N . GLN B 1 48 ? 1.362 16.188 -16.516 1 93.5 48 GLN B N 1
ATOM 1354 C CA . GLN B 1 48 ? 0.319 15.891 -17.5 1 93.5 48 GLN B CA 1
ATOM 1355 C C . GLN B 1 48 ? 0.648 14.633 -18.297 1 93.5 48 GLN B C 1
ATOM 1357 O O . GLN B 1 48 ? 1.704 14.031 -18.094 1 93.5 48 GLN B O 1
ATOM 1362 N N . GLY B 1 49 ? -0.322 14.133 -19.047 1 94 49 GLY B N 1
ATOM 1363 C CA . GLY B 1 49 ? -0.098 13.016 -19.953 1 94 49 GLY B CA 1
ATOM 1364 C C . GLY B 1 49 ? 0.12 11.695 -19.25 1 94 49 GLY B C 1
ATOM 1365 O O . GLY B 1 49 ? -0.54 11.414 -18.234 1 94 49 GLY B O 1
ATOM 1366 N N . VAL B 1 50 ? 1.03 10.914 -19.734 1 93.06 50 VAL B N 1
ATOM 1367 C CA . VAL B 1 50 ? 1.263 9.555 -19.234 1 93.06 50 VAL B CA 1
ATOM 1368 C C . VAL B 1 50 ? 1.81 9.609 -17.812 1 93.06 50 VAL B C 1
ATOM 1370 O O . VAL B 1 50 ? 1.481 8.758 -16.984 1 93.06 50 VAL B O 1
ATOM 1373 N N . GLN B 1 51 ? 2.566 10.625 -17.5 1 93.62 51 GLN B N 1
ATOM 1374 C CA . GLN B 1 51 ? 3.135 10.758 -16.172 1 93.62 51 GLN B CA 1
ATOM 1375 C C . GLN B 1 51 ? 2.041 10.961 -15.125 1 93.62 51 GLN B C 1
ATOM 1377 O O . GLN B 1 51 ? 2.141 10.453 -14 1 93.62 51 GLN B O 1
ATOM 1382 N N . ARG B 1 52 ? 1.046 11.75 -15.508 1 94.75 52 ARG B N 1
ATOM 1383 C CA . ARG B 1 52 ? -0.082 11.977 -14.609 1 94.75 52 ARG B CA 1
ATOM 1384 C C . ARG B 1 52 ? -0.829 10.68 -14.328 1 94.75 52 ARG B C 1
ATOM 1386 O O . ARG B 1 52 ? -1.16 10.383 -13.18 1 94.75 52 ARG B O 1
ATOM 1393 N N . LEU B 1 53 ? -1.008 9.898 -15.352 1 93.38 53 LEU B N 1
ATOM 1394 C CA . LEU B 1 53 ? -1.748 8.648 -15.219 1 93.38 53 LEU B CA 1
ATOM 1395 C C . LEU B 1 53 ? -0.964 7.637 -14.391 1 93.38 53 LEU B C 1
ATOM 1397 O O . LEU B 1 53 ? -1.544 6.914 -13.578 1 93.38 53 LEU B O 1
ATOM 1401 N N . GLU B 1 54 ? 0.361 7.645 -14.547 1 93.44 54 GLU B N 1
ATOM 1402 C CA . GLU B 1 54 ? 1.218 6.766 -13.75 1 93.44 54 GLU B CA 1
ATOM 1403 C C . GLU B 1 54 ? 1.189 7.156 -12.281 1 93.44 54 GLU B C 1
ATOM 1405 O O . GLU B 1 54 ? 1.131 6.289 -11.406 1 93.44 54 GLU B O 1
ATOM 1410 N N . ALA B 1 55 ? 1.196 8.438 -12.078 1 95.12 55 ALA B N 1
ATOM 1411 C CA . ALA B 1 55 ? 1.188 8.93 -10.695 1 95.12 55 ALA B CA 1
ATOM 1412 C C . ALA B 1 55 ? -0.12 8.578 -10 1 95.12 55 ALA B C 1
ATOM 1414 O O . ALA B 1 55 ? -0.111 8.086 -8.867 1 95.12 55 ALA B O 1
ATOM 1415 N N . ILE B 1 56 ? -1.17 8.758 -10.664 1 95.12 56 ILE B N 1
ATOM 1416 C CA . ILE B 1 56 ? -2.484 8.461 -10.109 1 95.12 56 ILE B CA 1
ATOM 1417 C C . ILE B 1 56 ? -2.602 6.961 -9.844 1 95.12 56 ILE B C 1
ATOM 1419 O O . ILE B 1 56 ? -3.094 6.547 -8.789 1 95.12 56 ILE B O 1
ATOM 1423 N N . ALA B 1 57 ? -2.127 6.148 -10.758 1 94.81 57 ALA B N 1
ATOM 1424 C CA . ALA B 1 57 ? -2.16 4.703 -10.578 1 94.81 57 ALA B CA 1
ATOM 1425 C C . ALA B 1 57 ? -1.312 4.281 -9.375 1 94.81 57 ALA B C 1
ATOM 1427 O O . ALA B 1 57 ? -1.719 3.422 -8.594 1 94.81 57 ALA B O 1
ATOM 1428 N N . TYR B 1 58 ? -0.137 4.891 -9.219 1 95.25 58 TYR B N 1
ATOM 1429 C CA . TYR B 1 58 ? 0.717 4.633 -8.062 1 95.25 58 TYR B CA 1
ATOM 1430 C C . TYR B 1 58 ? -0.016 4.938 -6.762 1 95.25 58 TYR B C 1
ATOM 1432 O O . TYR B 1 58 ? 0.001 4.133 -5.828 1 95.25 58 TYR B O 1
ATOM 1440 N N . CYS B 1 59 ? -0.638 6.047 -6.797 1 97 59 CYS B N 1
ATOM 1441 C CA . CYS B 1 59 ? -1.382 6.465 -5.609 1 97 59 CYS B CA 1
ATOM 1442 C C . CYS B 1 59 ? -2.51 5.484 -5.305 1 97 59 CYS B C 1
ATOM 1444 O O . CYS B 1 59 ? -2.736 5.137 -4.145 1 97 59 CYS B O 1
ATOM 1446 N N . GLN B 1 60 ? -3.16 5.066 -6.305 1 96.25 60 GLN B N 1
ATOM 1447 C CA . GLN B 1 60 ? -4.266 4.137 -6.098 1 96.25 60 GLN B CA 1
ATOM 1448 C C . GLN B 1 60 ? -3.764 2.799 -5.559 1 96.25 60 GLN B C 1
ATOM 1450 O O . GLN B 1 60 ? -4.398 2.193 -4.691 1 96.25 60 GLN B O 1
ATOM 1455 N N . GLY B 1 61 ? -2.646 2.324 -6.059 1 96.56 61 GLY B N 1
ATOM 1456 C CA . GLY B 1 61 ? -2.057 1.118 -5.5 1 96.56 61 GLY B CA 1
ATOM 1457 C C . GLY B 1 61 ? -1.658 1.27 -4.043 1 96.56 61 GLY B C 1
ATOM 1458 O O . GLY B 1 61 ? -1.889 0.369 -3.234 1 96.56 61 GLY B O 1
ATOM 1459 N N . TYR B 1 62 ? -1.146 2.398 -3.717 1 96.75 62 TYR B N 1
ATOM 1460 C CA . TYR B 1 62 ? -0.752 2.703 -2.346 1 96.75 62 TYR B CA 1
ATOM 1461 C C . TYR B 1 62 ? -1.953 2.656 -1.409 1 96.75 62 TYR B C 1
ATOM 1463 O O . TYR B 1 62 ? -1.909 1.999 -0.366 1 96.75 62 TYR B O 1
ATOM 1471 N N . PHE B 1 63 ? -3.027 3.264 -1.815 1 96.88 63 PHE B N 1
ATOM 1472 C CA . PHE B 1 63 ? -4.23 3.332 -0.992 1 96.88 63 PHE B CA 1
ATOM 1473 C C . PHE B 1 63 ? -4.875 1.958 -0.861 1 96.88 63 PHE B C 1
ATOM 1475 O O . PHE B 1 63 ? -5.391 1.607 0.202 1 96.88 63 PHE B O 1
ATOM 1482 N N . THR B 1 64 ? -4.844 1.233 -1.957 1 96.69 64 THR B N 1
ATOM 1483 C CA . THR B 1 64 ? -5.395 -0.115 -1.907 1 96.69 64 THR B CA 1
ATOM 1484 C C . THR B 1 64 ? -4.668 -0.96 -0.866 1 96.69 64 THR B C 1
ATOM 1486 O O . THR B 1 64 ? -5.305 -1.579 -0.009 1 96.69 64 THR B O 1
ATOM 1489 N N . ALA B 1 65 ? -3.365 -0.914 -0.9 1 96.38 65 ALA B N 1
ATOM 1490 C CA . ALA B 1 65 ? -2.574 -1.692 0.049 1 96.38 65 ALA B CA 1
ATOM 1491 C C . ALA B 1 65 ? -2.799 -1.209 1.479 1 96.38 65 ALA B C 1
ATOM 1493 O O . ALA B 1 65 ? -2.988 -2.018 2.393 1 96.38 65 ALA B O 1
ATOM 1494 N N . ALA B 1 66 ? -2.814 0.076 1.674 1 95.69 66 ALA B N 1
ATOM 1495 C CA . ALA B 1 66 ? -3.004 0.647 3.004 1 95.69 66 ALA B CA 1
ATOM 1496 C C . ALA B 1 66 ? -4.332 0.2 3.609 1 95.69 66 ALA B C 1
ATOM 1498 O O . ALA B 1 66 ? -4.387 -0.201 4.773 1 95.69 66 ALA B O 1
ATOM 1499 N N . GLY B 1 67 ? -5.371 0.292 2.814 1 93.25 67 GLY B N 1
ATOM 1500 C CA . GLY B 1 67 ? -6.676 -0.143 3.289 1 93.25 67 GLY B CA 1
ATOM 1501 C C . GLY B 1 67 ? -6.727 -1.624 3.609 1 93.25 67 GLY B C 1
ATOM 1502 O O . GLY B 1 67 ? -7.297 -2.023 4.629 1 93.25 67 GLY B O 1
ATOM 1503 N N . GLN B 1 68 ? -6.117 -2.41 2.801 1 93.38 68 GLN B N 1
ATOM 1504 C CA . GLN B 1 68 ? -6.152 -3.857 2.988 1 93.38 68 GLN B CA 1
ATOM 1505 C C . GLN B 1 68 ? -5.309 -4.273 4.191 1 93.38 68 GLN B C 1
ATOM 1507 O O . GLN B 1 68 ? -5.695 -5.164 4.945 1 93.38 68 GLN B O 1
ATOM 1512 N N . TYR B 1 69 ? -4.238 -3.629 4.383 1 92.56 69 TYR B N 1
ATOM 1513 C CA . TYR B 1 69 ? -3.418 -3.943 5.547 1 92.56 69 TYR B CA 1
ATOM 1514 C C . TYR B 1 69 ? -4.105 -3.504 6.832 1 92.56 69 TYR B C 1
ATOM 1516 O O . TYR B 1 69 ? -4.055 -4.207 7.844 1 92.56 69 TYR B O 1
ATOM 1524 N N . HIS B 1 70 ? -4.742 -2.373 6.781 1 90.81 70 HIS B N 1
ATOM 1525 C CA . HIS B 1 70 ? -5.504 -1.945 7.949 1 90.81 70 HIS B CA 1
ATOM 1526 C C . HIS B 1 70 ? -6.605 -2.945 8.281 1 90.81 70 HIS B C 1
ATOM 1528 O O . HIS B 1 70 ? -6.785 -3.312 9.445 1 90.81 70 HIS B O 1
ATOM 1534 N N . ALA B 1 71 ? -7.262 -3.393 7.281 1 88.56 71 ALA B N 1
ATOM 1535 C CA . ALA B 1 71 ? -8.344 -4.355 7.484 1 88.56 71 ALA B CA 1
ATOM 1536 C C . ALA B 1 71 ? -7.805 -5.684 8.008 1 88.56 71 ALA B C 1
ATOM 1538 O O . ALA B 1 71 ? -8.43 -6.324 8.852 1 88.56 71 ALA B O 1
ATOM 1539 N N . ALA B 1 72 ? -6.68 -6.051 7.5 1 87.06 72 ALA B N 1
ATOM 1540 C CA . ALA B 1 72 ? -6.078 -7.316 7.914 1 87.06 72 ALA B CA 1
ATOM 1541 C C . ALA B 1 72 ? -5.625 -7.262 9.367 1 87.06 72 ALA B C 1
ATOM 1543 O O . ALA B 1 72 ? -5.688 -8.266 10.086 1 87.06 72 ALA B O 1
ATOM 1544 N N . LEU B 1 73 ? -5.238 -6.117 9.812 1 87.25 73 LEU B N 1
ATOM 1545 C CA . LEU B 1 73 ? -4.715 -5.949 11.164 1 87.25 73 LEU B CA 1
ATOM 1546 C C . LEU B 1 73 ? -5.848 -5.73 12.156 1 87.25 73 LEU B C 1
ATOM 1548 O O . LEU B 1 73 ? -5.652 -5.863 13.367 1 87.25 73 LEU B O 1
ATOM 1552 N N . HIS B 1 74 ? -6.988 -5.375 11.617 1 85.12 74 HIS B N 1
ATOM 1553 C CA . HIS B 1 74 ? -8.125 -5.07 12.477 1 85.12 74 HIS B CA 1
ATOM 1554 C C . HIS B 1 74 ? -9.391 -5.762 11.984 1 85.12 74 HIS B C 1
ATOM 1556 O O . HIS B 1 74 ? -10.383 -5.102 11.664 1 85.12 74 HIS B O 1
ATOM 1562 N N . PRO B 1 75 ? -9.336 -7.023 12.047 1 78.94 75 PRO B N 1
ATOM 1563 C CA . PRO B 1 75 ? -10.555 -7.699 11.586 1 78.94 75 PRO B CA 1
ATOM 1564 C C . PRO B 1 75 ? -11.758 -7.406 12.477 1 78.94 75 PRO B C 1
ATOM 1566 O O . PRO B 1 75 ? -11.594 -7.035 13.641 1 78.94 75 PRO B O 1
ATOM 1569 N N . ALA B 1 76 ? -12.844 -7.496 11.836 1 71.31 76 ALA B N 1
ATOM 1570 C CA . ALA B 1 76 ? -14.086 -7.164 12.531 1 71.31 76 ALA B CA 1
ATOM 1571 C C . ALA B 1 76 ? -14.227 -7.957 13.828 1 71.31 76 ALA B C 1
ATOM 1573 O O . ALA B 1 76 ? -14.797 -7.465 14.805 1 71.31 76 ALA B O 1
ATOM 1574 N N . SER B 1 77 ? -13.719 -9.016 13.852 1 71.94 77 SER B N 1
ATOM 1575 C CA . SER B 1 77 ? -13.891 -9.891 15.008 1 71.94 77 SER B CA 1
ATOM 1576 C C . SER B 1 77 ? -12.797 -9.672 16.031 1 71.94 77 SER B C 1
ATOM 1578 O O . SER B 1 77 ? -12.836 -10.242 17.125 1 71.94 77 SER B O 1
ATOM 1580 N N . SER B 1 78 ? -11.953 -8.789 15.766 1 69.44 78 SER B N 1
ATOM 1581 C CA . SER B 1 78 ? -10.773 -8.656 16.625 1 69.44 78 SER B CA 1
ATOM 1582 C C . SER B 1 78 ? -11.047 -7.734 17.797 1 69.44 78 SER B C 1
ATOM 1584 O O . SER B 1 78 ? -11.961 -6.906 17.75 1 69.44 78 SER B O 1
ATOM 1586 N N . ARG B 1 79 ? -10.422 -8.094 18.812 1 68.5 79 ARG B N 1
ATOM 1587 C CA . ARG B 1 79 ? -10.422 -7.262 20 1 68.5 79 ARG B CA 1
ATOM 1588 C C . ARG B 1 79 ? -9.656 -5.961 19.766 1 68.5 79 ARG B C 1
ATOM 1590 O O . ARG B 1 79 ? -9.758 -5.023 20.562 1 68.5 79 ARG B O 1
ATOM 1597 N N . ARG B 1 80 ? -9.008 -5.891 18.625 1 75.38 80 ARG B N 1
ATOM 1598 C CA . ARG B 1 80 ? -8.289 -4.66 18.297 1 75.38 80 ARG B CA 1
ATOM 1599 C C . ARG B 1 80 ? -9.156 -3.73 17.453 1 75.38 80 ARG B C 1
ATOM 1601 O O . ARG B 1 80 ? -9.359 -3.973 16.266 1 75.38 80 ARG B O 1
ATOM 1608 N N . PRO B 1 81 ? -9.625 -2.682 18.078 1 83.25 81 PRO B N 1
ATOM 1609 C CA . PRO B 1 81 ? -10.523 -1.808 17.312 1 83.25 81 PRO B CA 1
ATOM 1610 C C . PRO B 1 81 ? -9.828 -1.137 16.125 1 83.25 81 PRO B C 1
ATOM 1612 O O . PRO B 1 81 ? -8.625 -0.866 16.188 1 83.25 81 PRO B O 1
ATOM 1615 N N . PRO B 1 82 ? -10.633 -0.958 15.148 1 89.19 82 PRO B N 1
ATOM 1616 C CA . PRO B 1 82 ? -10.062 -0.234 14.008 1 89.19 82 PRO B CA 1
ATOM 1617 C C . PRO B 1 82 ? -9.617 1.181 14.367 1 89.19 82 PRO B C 1
ATOM 1619 O O . PRO B 1 82 ? -10.164 1.783 15.297 1 89.19 82 PRO B O 1
ATOM 1622 N N . LEU B 1 83 ? -8.641 1.595 13.641 1 91.31 83 LEU B N 1
ATOM 1623 C CA . LEU B 1 83 ? -8.086 2.918 13.914 1 91.31 83 LEU B CA 1
ATOM 1624 C C . LEU B 1 83 ? -8.969 4.008 13.312 1 91.31 83 LEU B C 1
ATOM 1626 O O . LEU B 1 83 ? -8.867 5.176 13.688 1 91.31 83 LEU B O 1
ATOM 1630 N N . PHE B 1 84 ? -9.734 3.621 12.367 1 93.88 84 PHE B N 1
ATOM 1631 C CA . PHE B 1 84 ? -10.742 4.48 11.75 1 93.88 84 PHE B CA 1
ATOM 1632 C C . PHE B 1 84 ? -11.922 3.658 11.25 1 93.88 84 PHE B C 1
ATOM 1634 O O . PHE B 1 84 ? -11.797 2.449 11.047 1 93.88 84 PHE B O 1
ATOM 1641 N N . CYS B 1 85 ? -13.062 4.305 11.133 1 93.12 85 CYS B N 1
ATOM 1642 C CA . CYS B 1 85 ? -14.297 3.619 10.773 1 93.12 85 CYS B CA 1
ATOM 1643 C C . CYS B 1 85 ? -14.914 4.223 9.523 1 93.12 85 CYS B C 1
ATOM 1645 O O . CYS B 1 85 ? -15.477 5.32 9.562 1 93.12 85 CYS B O 1
ATOM 1647 N N . LEU B 1 86 ? -14.789 3.451 8.461 1 91.56 86 LEU B N 1
ATOM 1648 C CA . LEU B 1 86 ? -15.328 3.932 7.191 1 91.56 86 LEU B CA 1
ATOM 1649 C C . LEU B 1 86 ? -16.844 3.848 7.18 1 91.56 86 LEU B C 1
ATOM 1651 O O . LEU B 1 86 ? -17.422 2.924 7.754 1 91.56 86 LEU B O 1
ATOM 1655 N N . PRO B 1 87 ? -17.438 4.805 6.477 1 92.44 87 PRO B N 1
ATOM 1656 C CA . PRO B 1 87 ? -18.875 4.66 6.27 1 92.44 87 PRO B CA 1
ATOM 1657 C C . PRO B 1 87 ? -19.234 3.514 5.328 1 92.44 87 PRO B C 1
ATOM 1659 O O . PRO B 1 87 ? -18.344 2.924 4.707 1 92.44 87 PRO B O 1
ATOM 1662 N N . ASN B 1 88 ? -20.547 3.211 5.391 1 88.62 88 ASN B N 1
ATOM 1663 C CA . ASN B 1 88 ? -21.094 2.25 4.438 1 88.62 88 ASN B CA 1
ATOM 1664 C C . ASN B 1 88 ? -22.156 2.887 3.547 1 88.62 88 ASN B C 1
ATOM 1666 O O . ASN B 1 88 ? -23.219 3.293 4.027 1 88.62 88 ASN B O 1
ATOM 1670 N N . PRO B 1 89 ? -21.859 3.084 2.229 1 92.81 89 PRO B N 1
ATOM 1671 C CA . PRO B 1 89 ? -20.719 2.529 1.5 1 92.81 89 PRO B CA 1
ATOM 1672 C C . PRO B 1 89 ? -19.438 3.32 1.726 1 92.81 89 PRO B C 1
ATOM 1674 O O . PRO B 1 89 ? -19.484 4.531 1.969 1 92.81 89 PRO B O 1
ATOM 1677 N N . ALA B 1 90 ? -18.312 2.645 1.621 1 92.31 90 ALA B N 1
ATOM 1678 C CA . ALA B 1 90 ? -17 3.289 1.761 1 92.31 90 ALA B CA 1
ATOM 1679 C C . ALA B 1 90 ? -16.672 4.129 0.529 1 92.31 90 ALA B C 1
ATOM 1681 O O . ALA B 1 90 ? -17.094 3.809 -0.582 1 92.31 90 ALA B O 1
ATOM 1682 N N . PRO B 1 91 ? -15.906 5.18 0.751 1 94.12 91 PRO B N 1
ATOM 1683 C CA . PRO B 1 91 ? -15.398 5.891 -0.425 1 94.12 91 PRO B CA 1
ATOM 1684 C C . PRO B 1 91 ? -14.516 5.012 -1.306 1 94.12 91 PRO B C 1
ATOM 1686 O O . PRO B 1 91 ? -13.883 4.078 -0.812 1 94.12 91 PRO B O 1
ATOM 1689 N N . THR B 1 92 ? -14.516 5.312 -2.574 1 93.75 92 THR B N 1
ATOM 1690 C CA . THR B 1 92 ? -13.609 4.613 -3.479 1 93.75 92 THR B CA 1
ATOM 1691 C C . THR B 1 92 ? -12.156 5 -3.197 1 93.75 92 THR B C 1
ATOM 1693 O O . THR B 1 92 ? -11.898 6.016 -2.553 1 93.75 92 THR B O 1
ATOM 1696 N N . VAL B 1 93 ? -11.289 4.273 -3.74 1 94.12 93 VAL B N 1
ATOM 1697 C CA . VAL B 1 93 ? -9.859 4.555 -3.619 1 94.12 93 VAL B CA 1
ATOM 1698 C C . VAL B 1 93 ? -9.547 5.91 -4.242 1 94.12 93 VAL B C 1
ATOM 1700 O O . VAL B 1 93 ? -8.805 6.707 -3.662 1 94.12 93 VAL B O 1
ATOM 1703 N N . ALA B 1 94 ? -10.148 6.191 -5.414 1 92.25 94 ALA B N 1
ATOM 1704 C CA . ALA B 1 94 ? -9.906 7.457 -6.098 1 92.25 94 ALA B CA 1
ATOM 1705 C C . ALA B 1 94 ? -10.406 8.633 -5.266 1 92.25 94 ALA B C 1
ATOM 1707 O O . ALA B 1 94 ? -9.711 9.641 -5.117 1 92.25 94 ALA B O 1
ATOM 1708 N N . GLN B 1 95 ? -11.555 8.508 -4.703 1 94.38 95 GLN B N 1
ATOM 1709 C CA . GLN B 1 95 ? -12.125 9.547 -3.854 1 94.38 95 GLN B CA 1
ATOM 1710 C C . GLN B 1 95 ? -11.266 9.781 -2.615 1 94.38 95 GLN B C 1
ATOM 1712 O O . GLN B 1 95 ? -11.039 10.922 -2.223 1 94.38 95 GLN B O 1
ATOM 1717 N N . SER B 1 96 ? -10.828 8.695 -2.068 1 96.5 96 SER B N 1
ATOM 1718 C CA . SER B 1 96 ? -10.016 8.773 -0.857 1 96.5 96 SER B CA 1
ATOM 1719 C C . SER B 1 96 ? -8.672 9.438 -1.137 1 96.5 96 SER B C 1
ATOM 1721 O O . SER B 1 96 ? -8.195 10.25 -0.344 1 96.5 96 SER B O 1
ATOM 1723 N N . ALA B 1 97 ? -8.141 9.07 -2.27 1 96.81 97 ALA B N 1
ATOM 1724 C CA . ALA B 1 97 ? -6.848 9.625 -2.662 1 96.81 97 ALA B CA 1
ATOM 1725 C C . ALA B 1 97 ? -6.93 11.141 -2.83 1 96.81 97 ALA B C 1
ATOM 1727 O O . ALA B 1 97 ? -6.074 11.875 -2.332 1 96.81 97 ALA B O 1
ATOM 1728 N N . ILE B 1 98 ? -7.914 11.562 -3.445 1 97.06 98 ILE B N 1
ATOM 1729 C CA . ILE B 1 98 ? -8.102 12.992 -3.695 1 97.06 98 ILE B 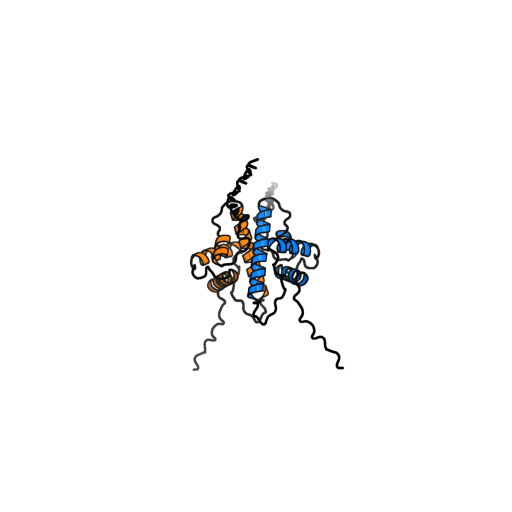CA 1
ATOM 1730 C C . ILE B 1 98 ? -8.375 13.719 -2.381 1 97.06 98 ILE B C 1
ATOM 1732 O O . ILE B 1 98 ? -7.801 14.781 -2.121 1 97.06 98 ILE B O 1
ATOM 1736 N N . ALA B 1 99 ? -9.219 13.141 -1.565 1 98.25 99 ALA B N 1
ATOM 1737 C CA . ALA B 1 99 ? -9.547 13.734 -0.272 1 98.25 99 ALA B CA 1
ATOM 1738 C C . ALA B 1 99 ? -8.297 13.844 0.606 1 98.25 99 ALA B C 1
ATOM 1740 O O . ALA B 1 99 ? -8.07 14.867 1.247 1 98.25 99 ALA B O 1
ATOM 1741 N N . PHE B 1 100 ? -7.551 12.844 0.571 1 98.75 100 PHE B N 1
ATOM 1742 C CA . PHE B 1 100 ? -6.301 12.844 1.327 1 98.75 100 PHE B CA 1
ATOM 1743 C C . PHE B 1 100 ? -5.371 13.945 0.833 1 98.75 100 PHE B C 1
ATOM 1745 O O . PHE B 1 100 ? -4.793 14.688 1.634 1 98.75 100 PHE B O 1
ATOM 1752 N N . ALA B 1 101 ? -5.176 13.961 -0.448 1 98.69 101 ALA B N 1
ATOM 1753 C CA . ALA B 1 101 ? -4.25 14.938 -1.015 1 98.69 101 ALA B CA 1
ATOM 1754 C C . ALA B 1 101 ? -4.668 16.359 -0.661 1 98.69 101 ALA B C 1
ATOM 1756 O O . ALA B 1 101 ? -3.83 17.188 -0.303 1 98.69 101 ALA B O 1
ATOM 1757 N N . ASN B 1 102 ? -5.895 16.641 -0.717 1 98.69 102 ASN B N 1
ATOM 1758 C CA . ASN B 1 102 ? -6.398 17.953 -0.364 1 98.69 102 ASN B CA 1
ATOM 1759 C C . ASN B 1 102 ? -6.184 18.266 1.116 1 98.69 102 ASN B C 1
ATOM 1761 O O . ASN B 1 102 ? -5.785 19.375 1.476 1 98.69 102 ASN B O 1
ATOM 1765 N N . TRP B 1 103 ? -6.477 17.297 1.929 1 98.81 103 TRP B N 1
ATOM 1766 C CA . TRP B 1 103 ? -6.246 17.453 3.361 1 98.81 103 TRP B CA 1
ATOM 1767 C C . TRP B 1 103 ? -4.773 17.734 3.648 1 98.81 103 TRP B C 1
ATOM 1769 O O . TRP B 1 103 ? -4.449 18.609 4.441 1 98.81 103 TRP B O 1
ATOM 1779 N N . ALA B 1 104 ? -3.893 16.984 3.021 1 98.75 104 ALA B N 1
ATOM 1780 C CA . ALA B 1 104 ? -2.459 17.141 3.248 1 98.75 104 ALA B CA 1
ATOM 1781 C C . ALA B 1 104 ? -1.986 18.531 2.852 1 98.75 104 ALA B C 1
ATOM 1783 O O . ALA B 1 104 ? -1.138 19.125 3.523 1 98.75 104 ALA B O 1
ATOM 1784 N N . LYS B 1 105 ? -2.572 19.047 1.817 1 97.81 105 LYS B N 1
ATOM 1785 C CA . LYS B 1 105 ? -2.227 20.391 1.36 1 97.81 105 LYS B CA 1
ATOM 1786 C C . LYS B 1 105 ? -2.66 21.453 2.375 1 97.81 105 LYS B C 1
ATOM 1788 O O . LYS B 1 105 ? -2.006 22.484 2.521 1 97.81 105 LYS B O 1
ATOM 1793 N N . GLN B 1 106 ? -3.662 21.188 3.068 1 98.19 106 GLN B N 1
ATOM 1794 C CA . GLN B 1 106 ? -4.207 22.109 4.059 1 98.19 106 GLN B CA 1
ATOM 1795 C C . GLN B 1 106 ? -3.531 21.922 5.414 1 98.19 106 GLN B C 1
ATOM 1797 O O . GLN B 1 106 ? -3.723 22.719 6.328 1 98.19 106 GLN B O 1
ATOM 1802 N N . ASN B 1 107 ? -2.77 20.859 5.562 1 98.62 107 ASN B N 1
ATOM 1803 C CA . ASN B 1 107 ? -2.098 20.516 6.812 1 98.62 107 ASN B CA 1
ATOM 1804 C C . ASN B 1 107 ? -0.605 20.281 6.602 1 98.62 107 ASN B C 1
ATOM 1806 O O . ASN B 1 107 ? -0.096 19.188 6.895 1 98.62 107 ASN B O 1
ATOM 1810 N N . PRO B 1 108 ? 0.12 21.344 6.145 1 98.25 108 PRO B N 1
ATOM 1811 C CA . PRO B 1 108 ? 1.533 21.172 5.801 1 98.25 108 PRO B CA 1
ATOM 1812 C C . PRO B 1 108 ? 2.402 20.844 7.012 1 98.25 108 PRO B C 1
ATOM 1814 O O . PRO B 1 108 ? 3.527 20.359 6.855 1 98.25 108 PRO B O 1
ATOM 1817 N N . GLN B 1 109 ? 1.941 21.031 8.219 1 98.44 109 GLN B N 1
ATOM 1818 C CA . GLN B 1 109 ? 2.693 20.703 9.422 1 98.44 109 GLN B CA 1
ATOM 1819 C C . GLN B 1 109 ? 2.953 19.203 9.523 1 98.44 109 GLN B C 1
ATOM 1821 O O . GLN B 1 109 ? 3.873 18.781 10.227 1 98.44 109 GLN B O 1
ATOM 1826 N N . TYR B 1 110 ? 2.139 18.391 8.812 1 98.62 110 TYR B N 1
ATOM 1827 C CA . TYR B 1 110 ? 2.314 16.953 8.852 1 98.62 110 TYR B CA 1
ATOM 1828 C C . TYR B 1 110 ? 3.016 16.453 7.598 1 98.62 110 TYR B C 1
ATOM 1830 O O . TYR B 1 110 ? 3.102 15.242 7.367 1 98.62 110 TYR B O 1
ATOM 1838 N N . GLY B 1 111 ? 3.488 17.344 6.785 1 98.19 111 GLY B N 1
ATOM 1839 C CA . GLY B 1 111 ? 4.023 17 5.477 1 98.19 111 GLY B CA 1
ATOM 1840 C C . GLY B 1 111 ? 5.262 16.125 5.543 1 98.19 111 GLY B C 1
ATOM 1841 O O . GLY B 1 111 ? 5.52 15.336 4.637 1 98.19 111 GLY B O 1
ATOM 1842 N N . SER B 1 112 ? 6.035 16.203 6.645 1 97.75 112 SER B N 1
ATOM 1843 C CA . SER B 1 112 ? 7.305 15.484 6.746 1 97.75 112 SER B CA 1
ATOM 1844 C C . SER B 1 112 ? 7.117 14.133 7.43 1 97.75 112 SER B C 1
ATOM 1846 O O . SER B 1 112 ? 8.055 13.328 7.496 1 97.75 112 SER B O 1
ATOM 1848 N N . GLU B 1 113 ? 5.93 13.836 7.859 1 97.5 113 GLU B N 1
ATOM 1849 C CA . GLU B 1 113 ? 5.664 12.531 8.453 1 97.5 113 GLU B CA 1
ATOM 1850 C C . GLU B 1 113 ? 5.789 11.422 7.406 1 97.5 113 GLU B C 1
ATOM 1852 O O . GLU B 1 113 ? 5.516 11.641 6.227 1 97.5 113 GLU B O 1
ATOM 1857 N N . PRO B 1 114 ? 6.184 10.273 7.961 1 96.62 114 PRO B N 1
ATOM 1858 C CA . PRO B 1 114 ? 6.094 9.148 7.027 1 96.62 114 PRO B CA 1
ATOM 1859 C C . PRO B 1 114 ? 4.715 9.016 6.391 1 96.62 114 PRO B C 1
ATOM 1861 O O . PRO B 1 114 ? 3.699 9.242 7.055 1 96.62 114 PRO B O 1
ATOM 1864 N N . ALA B 1 115 ? 4.664 8.641 5.164 1 97.62 115 ALA B N 1
ATOM 1865 C CA . ALA B 1 115 ? 3.432 8.602 4.379 1 97.62 115 ALA B CA 1
ATOM 1866 C C . ALA B 1 115 ? 2.363 7.77 5.082 1 97.62 115 ALA B C 1
ATOM 1868 O O . ALA B 1 115 ? 1.21 8.195 5.195 1 97.62 115 ALA B O 1
ATOM 1869 N N . PRO B 1 116 ? 2.719 6.531 5.645 1 96.75 116 PRO B N 1
ATOM 1870 C CA . PRO B 1 116 ? 1.671 5.766 6.328 1 96.75 116 PRO B CA 1
ATOM 1871 C C . PRO B 1 116 ? 1.077 6.516 7.52 1 96.75 116 PRO B C 1
ATOM 1873 O O . PRO B 1 116 ? -0.122 6.406 7.789 1 96.75 116 PRO B O 1
ATOM 1876 N N . ASP B 1 117 ? 1.92 7.309 8.219 1 96.94 117 ASP B N 1
ATOM 1877 C CA . ASP B 1 117 ? 1.458 8.055 9.391 1 96.94 117 ASP B CA 1
ATOM 1878 C C . ASP B 1 117 ? 0.499 9.172 8.984 1 96.94 117 ASP B C 1
ATOM 1880 O O . ASP B 1 117 ? -0.531 9.375 9.633 1 96.94 117 ASP B O 1
ATOM 1884 N N . GLY B 1 118 ? 0.929 9.883 7.969 1 98.38 118 GLY B N 1
ATOM 1885 C CA . GLY B 1 118 ? 0.045 10.93 7.488 1 98.38 118 GLY B CA 1
ATOM 1886 C C . GLY B 1 118 ? -1.28 10.406 6.969 1 98.38 118 GLY B C 1
ATOM 1887 O O . GLY B 1 118 ? -2.33 11 7.215 1 98.38 118 GLY B O 1
ATOM 1888 N N . LEU B 1 119 ? -1.241 9.305 6.25 1 98.25 119 LEU B N 1
ATOM 1889 C CA . LEU B 1 119 ? -2.463 8.688 5.742 1 98.25 119 LEU B CA 1
ATOM 1890 C C . LEU B 1 119 ? -3.373 8.258 6.891 1 98.25 119 LEU B C 1
ATOM 1892 O O . LEU B 1 119 ? -4.586 8.484 6.848 1 98.25 119 LEU B O 1
ATOM 1896 N N . LEU B 1 120 ? -2.826 7.652 7.918 1 97 120 LEU B N 1
ATOM 1897 C CA . LEU B 1 120 ? -3.6 7.223 9.078 1 97 120 LEU B CA 1
ATOM 1898 C C . LEU B 1 120 ? -4.184 8.422 9.82 1 97 120 LEU B C 1
ATOM 1900 O O . LEU B 1 120 ? -5.332 8.383 10.258 1 97 120 LEU B O 1
ATOM 1904 N N . ARG B 1 121 ? -3.395 9.461 9.953 1 98.19 121 ARG B N 1
ATOM 1905 C CA . ARG B 1 121 ? -3.879 10.664 10.617 1 98.19 121 ARG B CA 1
ATOM 1906 C C . ARG B 1 121 ? -5.082 11.242 9.875 1 98.19 121 ARG B C 1
ATOM 1908 O O . ARG B 1 121 ? -6.09 11.594 10.5 1 98.19 121 ARG B O 1
ATOM 1915 N N . TRP B 1 122 ? -4.965 11.312 8.594 1 98.75 122 TRP B N 1
ATOM 1916 C CA . TRP B 1 122 ? -6.082 11.781 7.781 1 98.75 122 TRP B CA 1
ATOM 1917 C C . TRP B 1 122 ? -7.305 10.891 7.98 1 98.75 122 TRP B C 1
ATOM 1919 O O . TRP B 1 122 ? -8.422 11.391 8.164 1 98.75 122 TRP B O 1
ATOM 1929 N N . ALA B 1 123 ? -7.117 9.617 7.902 1 98 123 ALA B N 1
ATOM 1930 C CA . ALA B 1 123 ? -8.227 8.672 8 1 98 123 ALA B CA 1
ATOM 1931 C C . ALA B 1 123 ? -8.914 8.773 9.359 1 98 123 ALA B C 1
ATOM 1933 O O . ALA B 1 123 ? -10.141 8.727 9.445 1 98 123 ALA B O 1
ATOM 1934 N N . GLN B 1 124 ? -8.125 8.953 10.398 1 96.88 124 GLN B N 1
ATOM 1935 C CA . GLN B 1 124 ? -8.68 9.086 11.742 1 96.88 124 GLN B CA 1
ATOM 1936 C C . GLN B 1 124 ? -9.469 10.383 11.891 1 96.88 124 GLN B C 1
ATOM 1938 O O . GLN B 1 124 ? -10.5 10.422 12.57 1 96.88 124 GLN B O 1
ATOM 1943 N N . ALA B 1 125 ? -8.953 11.367 11.312 1 97.19 125 ALA B N 1
ATOM 1944 C CA . ALA B 1 125 ? -9.617 12.672 11.383 1 97.19 125 ALA B CA 1
ATOM 1945 C C . ALA B 1 125 ? -10.906 12.672 10.562 1 97.19 125 ALA B C 1
ATOM 1947 O O . ALA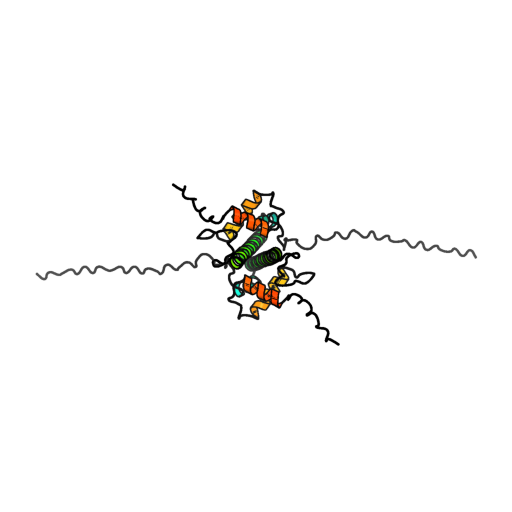 B 1 125 ? -11.898 13.289 10.961 1 97.19 125 ALA B O 1
ATOM 1948 N N . THR B 1 126 ? -10.914 12.031 9.484 1 97.31 126 THR B N 1
ATOM 1949 C CA . THR B 1 126 ? -12.016 12.078 8.531 1 97.31 126 THR B CA 1
ATOM 1950 C C . THR B 1 126 ? -13.094 11.062 8.906 1 97.31 126 THR B C 1
ATOM 1952 O O . THR B 1 126 ? -14.281 11.297 8.68 1 97.31 126 THR B O 1
ATOM 1955 N N . TYR B 1 127 ? -12.633 9.906 9.461 1 96 127 TYR B N 1
ATOM 1956 C CA . TYR B 1 127 ? -13.547 8.805 9.758 1 96 127 TYR B CA 1
ATOM 1957 C C . TYR B 1 127 ? -13.375 8.32 11.188 1 96 127 TYR B C 1
ATOM 1959 O O . TYR B 1 127 ? -13.07 7.148 11.422 1 96 127 TYR B O 1
ATOM 1967 N N . PRO B 1 128 ? -13.641 9.102 12.164 1 94.5 128 PRO B N 1
ATOM 1968 C CA . PRO B 1 128 ? -13.516 8.664 13.555 1 94.5 128 PRO B CA 1
ATOM 1969 C C . PRO B 1 128 ? -14.5 7.559 13.922 1 94.5 128 PRO B C 1
ATOM 1971 O O . PRO B 1 128 ? -15.641 7.559 13.445 1 94.5 128 PRO B O 1
ATOM 1974 N N . CYS B 1 129 ? -14.039 6.633 14.711 1 90.31 129 CYS B N 1
ATOM 1975 C CA . CYS B 1 129 ? -14.906 5.551 15.156 1 90.31 129 CYS B CA 1
ATOM 1976 C C . CYS B 1 129 ? -15.859 6.023 16.25 1 90.31 129 CYS B C 1
ATOM 1978 O O . CYS B 1 129 ? -15.5 6.879 17.062 1 90.31 129 CYS B O 1
ATOM 1980 N N . PRO B 1 130 ? -17.062 5.387 16.172 1 83.62 130 PRO B N 1
ATOM 1981 C CA . PRO B 1 130 ? -18.016 5.742 17.234 1 83.62 130 PRO B CA 1
ATOM 1982 C C . PRO B 1 130 ? -17.5 5.379 18.625 1 83.62 130 PRO B C 1
ATOM 1984 O O . PRO B 1 130 ? -16.859 4.348 18.797 1 83.62 130 PRO B O 1
ATOM 1987 N N . GLN B 1 131 ? -17.422 6.254 19.469 1 72.38 131 GLN B N 1
ATOM 1988 C CA . GLN B 1 131 ? -17.078 6.008 20.875 1 72.38 131 GLN B CA 1
ATOM 1989 C C . GLN B 1 131 ? -18.25 5.371 21.609 1 72.38 131 GLN B C 1
ATOM 1991 O O . GLN B 1 131 ? -19.406 5.684 21.344 1 72.38 131 GLN B O 1
ATOM 1996 N N . PRO B 1 132 ? -17.766 4.105 22.141 1 63.03 132 PRO B N 1
ATOM 1997 C CA . PRO B 1 132 ? -18.875 3.568 22.938 1 63.03 132 PRO B CA 1
ATOM 1998 C C . PRO B 1 132 ? -19.594 4.645 23.75 1 63.03 132 PRO B C 1
ATOM 2000 O O . PRO B 1 132 ? -18.953 5.602 24.203 1 63.03 132 PRO B O 1
ATOM 2003 N N . ALA B 1 133 ? -20.875 4.797 23.359 1 59.53 133 ALA B N 1
ATOM 2004 C CA . ALA B 1 133 ? -21.688 5.707 24.156 1 59.53 133 ALA B CA 1
ATOM 2005 C C . ALA B 1 133 ? -21.266 5.699 25.609 1 59.53 133 ALA B C 1
ATOM 2007 O O . ALA B 1 133 ? -20.984 4.641 26.172 1 59.53 133 ALA B O 1
ATOM 2008 N N . ALA B 1 134 ? -20.5 6.719 25.984 1 59.03 134 ALA B N 1
ATOM 2009 C CA . ALA B 1 134 ? -20.25 6.855 27.422 1 59.03 134 ALA B CA 1
ATOM 2010 C C . ALA B 1 134 ? -21.453 6.371 28.234 1 59.03 134 ALA B C 1
ATOM 2012 O O . ALA B 1 134 ? -22.594 6.547 27.828 1 59.03 134 ALA B O 1
ATOM 2013 N N . ARG B 1 135 ? -21.375 5.176 28.812 1 55.16 135 ARG B N 1
ATOM 2014 C CA . ARG B 1 135 ? -22.438 4.801 29.75 1 55.16 135 ARG B CA 1
ATOM 2015 C C . ARG B 1 135 ? -22.969 6.016 30.5 1 55.16 135 ARG B C 1
ATOM 2017 O O . ARG B 1 135 ? -22.203 6.719 31.156 1 55.16 135 ARG B O 1
ATOM 2024 N N . SER B 1 136 ? -23.906 6.73 29.938 1 55.5 136 SER B N 1
ATOM 2025 C CA . SER B 1 136 ? -24.562 7.75 30.75 1 55.5 136 SER B CA 1
ATOM 2026 C C . SER B 1 136 ? -24.688 7.301 32.219 1 55.5 136 SER B C 1
ATOM 2028 O O . SER B 1 136 ? -25.281 6.262 32.5 1 55.5 136 SER B O 1
ATOM 2030 N N . THR B 1 137 ? -23.688 7.508 33.062 1 56.81 137 THR B N 1
ATOM 2031 C CA . THR B 1 137 ? -23.906 7.328 34.5 1 56.81 137 THR B CA 1
ATOM 2032 C C . THR B 1 137 ? -25.281 7.816 34.906 1 56.81 137 THR B C 1
ATOM 2034 O O . THR B 1 137 ? -25.609 8.992 34.75 1 56.81 137 THR B O 1
ATOM 2037 N N . ARG B 1 138 ? -26.344 7.004 34.75 1 58.31 138 ARG B N 1
ATOM 2038 C CA . ARG B 1 138 ? -27.641 7.32 35.344 1 58.31 138 ARG B CA 1
ATOM 2039 C C . ARG B 1 138 ? -27.484 8.094 36.625 1 58.31 138 ARG B C 1
ATOM 2041 O O . ARG B 1 138 ? -26.828 7.617 37.562 1 58.31 138 ARG B O 1
ATOM 2048 N N . PRO B 1 139 ? -27.828 9.289 36.719 1 59.31 139 PRO B N 1
ATOM 2049 C CA . PRO B 1 139 ? -27.812 9.945 38.031 1 59.31 139 PRO B CA 1
ATOM 2050 C C . PRO B 1 139 ? -28.469 9.109 39.125 1 59.31 139 PRO B C 1
ATOM 2052 O O . PRO B 1 139 ? -29.531 8.508 38.875 1 59.31 139 PRO B O 1
ATOM 2055 N N . ALA B 1 140 ? -27.75 8.516 40.062 1 60.94 140 ALA B N 1
ATOM 2056 C CA . ALA B 1 140 ? -28.328 7.887 41.219 1 60.94 140 ALA B CA 1
ATOM 2057 C C . ALA B 1 140 ? -29.484 8.719 41.781 1 60.94 140 ALA B C 1
ATOM 2059 O O . ALA B 1 140 ? -29.328 9.914 42.031 1 60.94 140 ALA B O 1
ATOM 2060 N N . ARG B 1 141 ? -30.75 8.336 41.625 1 50.44 141 ARG B N 1
ATOM 2061 C CA . ARG B 1 141 ? -31.797 8.914 42.469 1 50.44 141 ARG B CA 1
ATOM 2062 C C . ARG B 1 141 ? -31.594 8.555 43.906 1 50.44 141 ARG B C 1
ATOM 2064 O O . ARG B 1 141 ? -31.094 7.473 44.25 1 50.44 141 ARG B O 1
#

Sequence (282 aa):
MRHLLASAAMAAMLGVAAPVMAQPAAGDTPTAVSTTAELAEICLPSTQGVQRLEAIAYCQGYFTAAGQYHAALHPASSRRPPLFCLPNPAPTVAQSAIAFANWAKQNPQYGSEPAPDGLLRWAQATYPCPQPAARSTRPARMRHLLASAAMAAMLGVAAPVMAQPAAGDTPTAVSTTAELAEICLPSTQGVQRLEAIAYCQGYFTAAGQYHAALHPASSRRPPLFCLPNPAPTVAQSAIAFANWAKQNPQYGSEPAPDGLLRWAQATYPCPQPAARSTRPAR

InterPro domains:
  IPR041238 Rap1a immunity protein [PF18602] (35-129)

Secondary structure (DSSP, 8-state):
-------------------------S----SS--BHHHHHHHHS-S--HHHHHHHHHHHHHHHHHHHHHHHHHS-TTSSS--SS---SSPPPHHHHHHHHHHHHHH-GGGTTSBHHHHHHHHHHHHSPPPP----------/-------------------------S----SS--BHHHHHHHHS-S--HHHHHHHHHHHHHHHHHHHHHHHHHS-TTSSS--SS---SSPPPHHHHHHHHHHHHHH-GGGTTSBHHHHHHHHHHHHSPPPP----------